Protein AF-A0AAV8S5D2-F1 (afdb_monomer_lite)

Organism: NCBI:txid1862640

Structure (mmCIF, N/CA/C/O backbone):
data_AF-A0AAV8S5D2-F1
#
_entry.id   AF-A0AAV8S5D2-F1
#
loop_
_atom_site.group_PDB
_atom_site.id
_atom_site.type_symbol
_atom_site.label_atom_id
_atom_site.label_alt_id
_atom_site.label_comp_id
_atom_site.label_asym_id
_atom_site.label_entity_id
_atom_site.label_seq_id
_atom_site.pdbx_PDB_ins_code
_atom_site.Cartn_x
_atom_site.Cartn_y
_atom_site.Cartn_z
_atom_site.occupancy
_atom_site.B_iso_or_equiv
_atom_site.auth_seq_id
_atom_site.auth_comp_id
_atom_site.auth_asym_id
_atom_site.auth_atom_id
_atom_site.pdbx_PDB_model_num
ATOM 1 N N . MET A 1 1 ? 17.675 33.724 -19.241 1.00 38.91 1 MET A N 1
ATOM 2 C CA . MET A 1 1 ? 18.210 33.160 -17.983 1.00 38.91 1 MET A CA 1
ATOM 3 C C . MET A 1 1 ? 17.329 33.618 -16.833 1.00 38.91 1 MET A C 1
ATOM 5 O O . MET A 1 1 ? 17.598 34.669 -16.275 1.00 38.91 1 MET A O 1
ATOM 9 N N . ILE A 1 2 ? 16.248 32.891 -16.532 1.00 32.97 2 ILE A N 1
ATOM 10 C CA . ILE A 1 2 ? 15.446 33.079 -15.313 1.00 32.97 2 ILE A CA 1
ATOM 11 C C . ILE A 1 2 ? 14.903 31.696 -14.898 1.00 32.97 2 ILE A C 1
ATOM 13 O O . ILE A 1 2 ? 14.262 31.026 -15.703 1.00 32.97 2 ILE A O 1
ATOM 17 N N . SER A 1 3 ? 15.187 31.324 -13.647 1.00 33.81 3 SER A N 1
ATOM 18 C CA . SER A 1 3 ? 14.527 30.311 -12.801 1.00 33.81 3 SER A CA 1
ATOM 19 C C . SER A 1 3 ? 14.740 28.817 -13.068 1.00 33.81 3 SER A C 1
ATOM 21 O O . SER A 1 3 ? 13.818 28.069 -13.374 1.00 33.81 3 SER A O 1
ATOM 23 N N . GLU A 1 4 ? 15.942 28.356 -12.732 1.00 38.34 4 GLU A N 1
ATOM 24 C CA . GLU A 1 4 ? 16.286 26.954 -12.453 1.00 38.34 4 GLU A CA 1
ATOM 25 C C . GLU A 1 4 ? 16.098 26.623 -10.948 1.00 38.34 4 GLU A C 1
ATOM 27 O O . GLU A 1 4 ? 16.948 26.012 -10.309 1.00 38.34 4 GLU A O 1
ATOM 32 N N . ALA A 1 5 ? 14.996 27.089 -10.339 1.00 39.56 5 ALA A N 1
ATOM 33 C CA . ALA A 1 5 ? 14.798 27.070 -8.878 1.00 39.56 5 ALA A CA 1
ATOM 34 C C . ALA A 1 5 ? 13.455 26.473 -8.407 1.00 39.56 5 ALA A C 1
ATOM 36 O O . ALA A 1 5 ? 13.009 26.772 -7.305 1.00 39.56 5 ALA A O 1
ATOM 37 N N . VAL A 1 6 ? 12.795 25.632 -9.214 1.00 45.53 6 VAL A N 1
ATOM 38 C CA . VAL A 1 6 ? 11.482 25.040 -8.850 1.00 45.53 6 VAL A CA 1
ATOM 39 C C . VAL A 1 6 ? 11.485 23.501 -8.820 1.00 45.53 6 VAL A C 1
ATOM 41 O O . VAL A 1 6 ? 10.514 22.883 -8.404 1.00 45.53 6 VAL A O 1
ATOM 44 N N . ILE A 1 7 ? 12.593 22.845 -9.180 1.00 40.97 7 ILE A N 1
ATOM 45 C CA . ILE A 1 7 ? 12.661 21.366 -9.240 1.00 40.97 7 ILE A CA 1
ATOM 46 C C . ILE A 1 7 ? 13.479 20.771 -8.079 1.00 40.97 7 ILE A C 1
ATOM 48 O O . ILE A 1 7 ? 13.410 19.576 -7.790 1.00 40.97 7 ILE A O 1
ATOM 52 N N . GLY A 1 8 ? 14.213 21.607 -7.350 1.00 41.53 8 GLY A N 1
ATOM 53 C CA . GLY A 1 8 ? 14.939 21.200 -6.159 1.00 41.53 8 GLY A CA 1
ATOM 54 C C . GLY A 1 8 ? 14.149 21.537 -4.904 1.00 41.53 8 GLY A C 1
ATOM 55 O O . GLY A 1 8 ? 13.881 22.707 -4.666 1.00 41.53 8 GLY A O 1
ATOM 56 N N . ASN A 1 9 ? 13.924 20.524 -4.063 1.00 49.59 9 ASN A N 1
ATOM 57 C CA . ASN A 1 9 ? 13.614 20.639 -2.634 1.00 49.59 9 ASN A CA 1
ATOM 58 C C . ASN A 1 9 ? 12.113 20.685 -2.278 1.00 49.59 9 ASN A C 1
ATOM 60 O O . ASN A 1 9 ? 11.480 21.714 -2.454 1.00 49.59 9 ASN A O 1
ATOM 64 N N . MET A 1 10 ? 11.579 19.564 -1.756 1.00 38.81 10 MET A N 1
ATOM 65 C CA . MET A 1 10 ? 10.574 19.480 -0.661 1.00 38.81 10 MET A CA 1
ATOM 66 C C . MET A 1 10 ? 10.036 18.046 -0.435 1.00 38.81 10 MET A C 1
ATOM 68 O O . MET A 1 10 ? 9.381 17.803 0.573 1.00 38.81 10 MET A O 1
ATOM 72 N N . CYS A 1 11 ? 10.373 17.047 -1.267 1.00 43.44 11 CYS A N 1
ATOM 73 C CA . CYS A 1 11 ? 10.253 15.637 -0.854 1.00 43.44 11 CYS A CA 1
ATOM 74 C C . CYS A 1 11 ? 11.394 15.308 0.120 1.00 43.44 11 CYS A C 1
ATOM 76 O O . CYS A 1 11 ? 12.459 14.819 -0.258 1.00 43.44 11 CYS A O 1
ATOM 78 N N . ASN A 1 12 ? 11.188 15.701 1.374 1.00 45.22 12 ASN A N 1
ATOM 79 C CA . ASN A 1 12 ? 12.126 15.570 2.471 1.00 45.22 12 ASN A CA 1
ATOM 80 C C . ASN A 1 12 ? 12.514 14.095 2.676 1.00 45.22 12 ASN A C 1
ATOM 82 O O . ASN A 1 12 ? 11.746 13.280 3.178 1.00 45.22 12 ASN A O 1
ATOM 86 N N . ARG A 1 13 ? 13.749 13.769 2.288 1.00 45.81 13 ARG A N 1
ATOM 87 C CA . ARG A 1 13 ? 14.409 12.466 2.456 1.00 45.81 13 ARG A CA 1
ATOM 88 C C . ARG A 1 13 ? 14.582 12.054 3.934 1.00 45.81 13 ARG A C 1
ATOM 90 O O . ARG A 1 13 ? 15.010 10.934 4.198 1.00 45.81 13 ARG A O 1
ATOM 97 N N . ALA A 1 14 ? 14.241 12.927 4.883 1.00 46.75 14 ALA A N 1
ATOM 98 C CA . ALA A 1 14 ? 14.059 12.630 6.299 1.00 46.75 14 ALA A CA 1
ATOM 99 C C . ALA A 1 14 ? 12.556 12.749 6.603 1.00 46.75 14 ALA A C 1
ATOM 101 O O . ALA A 1 14 ? 12.000 13.837 6.622 1.00 46.75 14 ALA A O 1
ATOM 102 N N . ASN A 1 15 ? 11.797 11.677 6.783 1.00 59.97 15 ASN A N 1
ATOM 103 C CA . ASN A 1 15 ? 11.861 10.851 7.981 1.00 59.97 15 ASN A CA 1
ATOM 104 C C . ASN A 1 15 ? 10.890 9.671 7.786 1.00 59.97 15 ASN A C 1
ATOM 106 O O . ASN A 1 15 ? 9.950 9.541 8.544 1.00 59.97 15 ASN A O 1
ATOM 110 N N . ILE A 1 16 ? 11.014 8.834 6.752 1.00 70.56 16 ILE A N 1
ATOM 111 C CA . ILE A 1 16 ? 10.063 7.709 6.562 1.00 70.56 16 ILE A CA 1
ATOM 112 C C . ILE A 1 16 ? 10.013 6.801 7.811 1.00 70.56 16 ILE A C 1
ATOM 114 O O . ILE A 1 16 ? 9.013 6.138 8.063 1.00 70.56 16 ILE A O 1
ATOM 118 N N . ASP A 1 17 ? 11.050 6.844 8.649 1.00 69.06 17 ASP A N 1
ATOM 119 C CA . ASP A 1 17 ? 11.127 6.145 9.928 1.00 69.06 17 ASP A CA 1
ATOM 120 C C . ASP A 1 17 ? 9.924 6.411 10.848 1.00 69.06 17 ASP A C 1
ATOM 122 O O . ASP A 1 17 ? 9.476 5.464 11.490 1.00 69.06 17 ASP A O 1
ATOM 126 N N . HIS A 1 18 ? 9.339 7.622 10.879 1.00 74.88 18 HIS A N 1
ATOM 127 C CA . HIS A 1 18 ? 8.128 7.858 11.687 1.00 74.88 18 HIS A CA 1
ATOM 128 C C . HIS A 1 18 ? 6.928 7.066 11.149 1.00 74.88 18 HIS A C 1
ATOM 130 O O . HIS A 1 18 ? 6.250 6.389 11.918 1.00 74.88 18 HIS A O 1
ATOM 136 N N . LEU A 1 19 ? 6.722 7.053 9.826 1.00 74.44 19 LEU A N 1
ATOM 137 C CA . LEU A 1 19 ? 5.687 6.243 9.172 1.00 74.44 19 LEU A CA 1
ATOM 138 C C . LEU A 1 19 ? 5.926 4.749 9.419 1.00 74.44 19 LEU A C 1
ATOM 140 O O . LEU A 1 19 ? 5.017 4.015 9.799 1.00 74.44 19 LEU A O 1
ATOM 144 N N . LEU A 1 20 ? 7.171 4.291 9.268 1.00 74.62 20 LEU A N 1
ATOM 145 C CA . LEU A 1 20 ? 7.532 2.895 9.505 1.00 74.62 20 LEU A CA 1
ATOM 146 C C . LEU A 1 20 ? 7.340 2.505 10.969 1.00 74.62 20 LEU A C 1
ATOM 148 O O . LEU A 1 20 ? 6.947 1.368 11.221 1.00 74.62 20 LEU A O 1
ATOM 152 N N . GLN A 1 21 ? 7.596 3.405 11.921 1.00 73.94 21 GLN A N 1
ATOM 153 C CA . GLN A 1 21 ? 7.397 3.155 13.346 1.00 73.94 21 GLN A CA 1
ATOM 154 C C . GLN A 1 21 ? 5.922 2.880 13.652 1.00 73.94 21 GLN A C 1
ATOM 156 O O . GLN A 1 21 ? 5.636 1.912 14.357 1.00 73.94 21 GLN A O 1
ATOM 161 N N . HIS A 1 22 ? 5.003 3.646 13.053 1.00 67.69 22 HIS A N 1
ATOM 162 C CA . HIS A 1 22 ? 3.561 3.419 13.181 1.00 67.69 22 HIS A CA 1
ATOM 163 C C . HIS A 1 22 ? 3.127 2.042 12.659 1.00 67.69 22 HIS A C 1
ATOM 165 O O . HIS A 1 22 ? 2.256 1.411 13.250 1.00 67.69 22 HIS A O 1
ATOM 171 N N . VAL A 1 23 ? 3.763 1.528 11.600 1.00 62.34 23 VAL A N 1
ATOM 172 C CA . VAL A 1 23 ? 3.457 0.181 11.085 1.00 62.34 23 VAL A CA 1
ATOM 173 C C . VAL A 1 23 ? 4.245 -0.924 11.813 1.00 62.34 23 VAL A C 1
ATOM 175 O O . VAL A 1 23 ? 3.841 -2.085 11.811 1.00 62.34 23 VAL A O 1
ATOM 178 N N . ALA A 1 24 ? 5.415 -0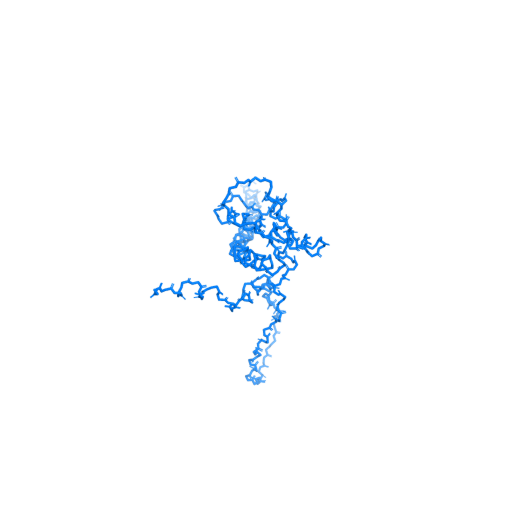.617 12.385 1.00 63.94 24 ALA A N 1
ATOM 179 C CA . ALA A 1 24 ? 6.324 -1.595 13.000 1.00 63.94 24 ALA A CA 1
ATOM 180 C C . ALA A 1 24 ? 5.981 -1.983 14.414 1.00 63.94 24 ALA A C 1
ATOM 182 O O . ALA A 1 24 ? 6.286 -3.109 14.809 1.00 63.94 24 ALA A O 1
ATOM 183 N N . PHE A 1 25 ? 5.326 -1.088 15.128 1.00 52.62 25 PHE A N 1
ATOM 184 C CA . PHE A 1 25 ? 4.946 -1.314 16.498 1.00 52.62 25 PHE A CA 1
ATOM 185 C C . PHE A 1 25 ? 3.451 -1.023 16.614 1.00 52.62 25 PHE A C 1
ATOM 187 O O . PHE A 1 25 ? 3.078 0.141 16.738 1.00 52.62 25 PHE A O 1
ATOM 194 N N . PRO A 1 26 ? 2.571 -2.043 16.604 1.00 44.94 26 PRO A N 1
ATOM 195 C CA . PRO A 1 26 ? 1.304 -1.872 17.291 1.00 44.94 26 PRO A CA 1
ATOM 196 C C . PRO A 1 26 ? 1.690 -1.645 18.750 1.00 44.94 26 PRO A C 1
ATOM 198 O O . PRO A 1 26 ? 2.374 -2.483 19.332 1.00 44.94 26 PRO A O 1
ATOM 201 N N . THR A 1 27 ? 1.379 -0.474 19.297 1.00 43.72 27 THR A N 1
ATOM 202 C CA . THR A 1 27 ? 1.710 -0.066 20.664 1.00 43.72 27 THR A CA 1
ATOM 203 C C . THR A 1 27 ? 1.308 -1.164 21.652 1.00 43.72 27 THR A C 1
ATOM 205 O O . THR A 1 27 ? 0.173 -1.201 22.125 1.00 43.72 27 THR A O 1
ATOM 208 N N . HIS A 1 28 ? 2.230 -2.078 21.969 1.00 39.91 28 HIS A N 1
ATOM 209 C CA . HIS A 1 28 ? 2.065 -3.036 23.047 1.00 39.91 28 HIS A CA 1
ATOM 210 C C . HIS A 1 28 ? 2.248 -2.231 24.323 1.00 39.91 28 HIS A C 1
ATOM 212 O O . HIS A 1 28 ? 3.351 -1.995 24.813 1.00 39.91 28 HIS A O 1
ATOM 218 N N . ARG A 1 29 ? 1.130 -1.677 24.785 1.00 36.34 29 ARG A N 1
ATOM 219 C CA . ARG A 1 29 ? 1.002 -1.053 26.087 1.00 36.34 29 ARG A CA 1
ATOM 220 C C . ARG A 1 29 ? 1.229 -2.176 27.093 1.00 36.34 29 ARG A C 1
ATOM 222 O O . ARG A 1 29 ? 0.308 -2.935 27.379 1.00 36.34 29 ARG A O 1
ATOM 229 N N . ASP A 1 30 ? 2.463 -2.301 27.571 1.00 39.97 30 ASP A N 1
ATOM 230 C CA . ASP A 1 30 ? 2.844 -3.211 28.648 1.00 39.97 30 ASP A CA 1
ATOM 231 C C . ASP A 1 30 ? 2.054 -2.856 29.914 1.00 39.97 30 ASP A C 1
ATOM 233 O O . ASP A 1 30 ? 2.512 -2.134 30.799 1.00 39.97 30 ASP A O 1
ATOM 237 N N . SER A 1 31 ? 0.823 -3.357 30.005 1.00 40.22 31 SER A N 1
ATOM 238 C CA . SER A 1 31 ? 0.044 -3.367 31.235 1.00 40.22 31 SER A CA 1
ATOM 239 C C . SER A 1 31 ? 0.461 -4.608 32.014 1.00 40.22 31 SER A C 1
ATOM 241 O O . SER A 1 31 ? -0.226 -5.626 32.049 1.00 40.22 31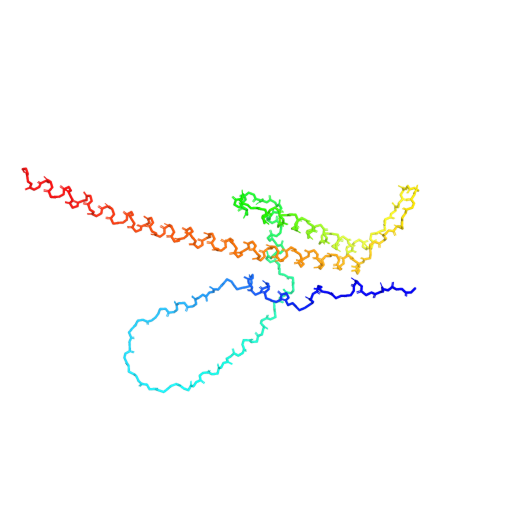 SER A O 1
ATOM 243 N N . SER A 1 32 ? 1.656 -4.538 32.605 1.00 38.81 32 SER A N 1
ATOM 244 C CA . SER A 1 32 ? 2.091 -5.508 33.606 1.00 38.81 32 SER A CA 1
ATOM 245 C C . SER A 1 32 ? 1.297 -5.267 34.889 1.00 38.81 32 SER A C 1
ATOM 247 O O . SER A 1 32 ? 1.671 -4.467 35.747 1.00 38.81 32 SER A O 1
ATOM 249 N N . SER A 1 33 ? 0.209 -6.013 35.029 1.00 39.34 33 SER A N 1
ATOM 250 C CA . SER A 1 33 ? -0.497 -6.267 36.279 1.00 39.34 33 SER A CA 1
ATOM 251 C C . SER A 1 33 ? 0.461 -6.731 37.386 1.00 39.34 33 SER A C 1
ATOM 253 O O . SER A 1 33 ? 0.970 -7.847 37.298 1.00 39.34 33 SER A O 1
ATOM 255 N N . LYS A 1 34 ? 0.649 -5.952 38.464 1.00 37.59 34 LYS A N 1
ATOM 256 C CA . LYS A 1 34 ? 0.953 -6.505 39.800 1.00 37.59 34 LYS A CA 1
ATOM 257 C C . LYS A 1 34 ? 0.303 -5.685 40.913 1.00 37.59 34 LYS A C 1
ATOM 259 O O . LYS A 1 34 ? 0.594 -4.514 41.127 1.00 37.59 34 LYS A O 1
ATOM 264 N N . VAL A 1 35 ? -0.578 -6.381 41.616 1.00 37.00 35 VAL A N 1
ATOM 265 C CA . VAL A 1 35 ? -1.271 -6.023 42.848 1.00 37.00 35 VAL A CA 1
ATOM 266 C C . VAL A 1 35 ? -0.433 -6.520 44.050 1.00 37.00 35 VAL A C 1
ATOM 268 O O . VAL A 1 35 ? 0.158 -7.592 43.979 1.00 37.00 35 VAL A O 1
ATOM 271 N N . PHE A 1 36 ? -0.437 -5.729 45.136 1.00 34.16 36 PHE A N 1
ATOM 272 C CA . PHE A 1 36 ? 0.103 -5.922 46.504 1.00 34.16 36 PHE A CA 1
ATOM 273 C C . PHE A 1 36 ? 1.626 -5.896 46.773 1.00 34.16 36 PHE A C 1
ATOM 275 O O . PHE A 1 36 ? 2.395 -6.714 46.283 1.00 34.16 36 PHE A O 1
ATOM 282 N N . GLY A 1 37 ? 2.026 -5.014 47.709 1.00 31.80 37 GLY A N 1
ATOM 283 C CA . GLY A 1 37 ? 3.305 -5.087 48.434 1.00 31.80 37 GLY A CA 1
ATOM 284 C C . GLY A 1 37 ? 3.822 -3.740 48.956 1.00 31.80 37 GLY A C 1
ATOM 285 O O . GLY A 1 37 ? 4.408 -2.958 48.221 1.00 31.80 37 GLY A O 1
ATOM 286 N N . ARG A 1 38 ? 3.604 -3.460 50.242 1.00 38.06 38 ARG A N 1
ATOM 287 C CA . ARG A 1 38 ? 3.985 -2.234 50.968 1.00 38.06 38 ARG A CA 1
ATOM 288 C C . ARG A 1 38 ? 5.511 -2.181 51.239 1.00 38.06 38 ARG A C 1
ATOM 290 O O . ARG A 1 38 ? 6.065 -3.188 51.661 1.00 38.06 38 ARG A O 1
ATOM 297 N N . ARG A 1 39 ? 6.092 -0.961 51.181 1.00 32.47 39 ARG A N 1
ATOM 298 C CA . ARG A 1 39 ? 7.260 -0.424 51.950 1.00 32.47 39 ARG A CA 1
ATOM 299 C C . ARG A 1 39 ? 8.604 -0.177 51.196 1.00 32.47 39 ARG A C 1
ATOM 301 O O . ARG A 1 39 ? 9.397 -1.077 50.987 1.00 32.47 39 ARG A O 1
ATOM 308 N N . VAL A 1 40 ? 8.842 1.114 50.894 1.00 37.09 40 VAL A N 1
ATOM 309 C CA . VAL A 1 40 ? 10.057 1.964 51.079 1.00 37.09 40 VAL A CA 1
ATOM 310 C C . VAL A 1 40 ? 11.459 1.346 50.860 1.00 37.09 40 VAL A C 1
ATOM 312 O O . VAL A 1 40 ? 11.914 0.601 51.718 1.00 37.09 40 VAL A O 1
ATOM 315 N N . LYS A 1 41 ? 12.222 1.797 49.838 1.00 33.59 41 LYS A N 1
ATOM 316 C CA . LYS A 1 41 ? 13.304 2.834 49.879 1.00 33.59 41 LYS A CA 1
ATOM 317 C C . LYS A 1 41 ? 14.173 2.806 48.596 1.00 33.59 41 LYS A C 1
ATOM 319 O O . LYS A 1 41 ? 14.644 1.754 48.197 1.00 33.59 41 LYS A O 1
ATOM 324 N N . SER A 1 42 ? 14.445 4.003 48.059 1.00 40.06 42 SER A N 1
ATOM 325 C CA . SER A 1 42 ? 15.528 4.403 47.132 1.00 40.06 42 SER A CA 1
ATOM 326 C C . SER A 1 42 ? 15.680 3.673 45.786 1.00 40.06 42 SER A C 1
ATOM 328 O O . SER A 1 42 ? 16.273 2.602 45.705 1.00 40.06 42 SER A O 1
ATOM 330 N N . ILE A 1 43 ? 15.267 4.335 44.696 1.00 32.53 43 ILE A N 1
ATOM 331 C CA . ILE A 1 43 ? 15.732 4.030 43.336 1.00 32.53 43 ILE A CA 1
ATOM 332 C C . ILE A 1 43 ? 16.153 5.346 42.672 1.00 32.53 43 ILE A C 1
ATOM 334 O O . ILE A 1 43 ? 15.386 6.302 42.586 1.00 32.53 43 ILE A O 1
ATOM 338 N N . LYS A 1 44 ? 17.423 5.370 42.261 1.00 41.31 44 LYS A N 1
ATOM 339 C CA . LYS A 1 44 ? 18.112 6.414 41.490 1.00 41.31 44 LYS A CA 1
ATOM 340 C C . LYS A 1 44 ? 17.282 6.814 40.257 1.00 41.31 44 LYS A C 1
ATOM 342 O O . LYS A 1 44 ? 16.620 5.938 39.700 1.00 41.31 44 LYS A O 1
ATOM 347 N N . PRO A 1 45 ? 17.332 8.072 39.775 1.00 35.81 45 PRO A N 1
ATOM 348 C CA . PRO A 1 45 ? 16.625 8.443 38.557 1.00 35.81 45 PRO A CA 1
ATOM 349 C C . PRO A 1 45 ? 17.176 7.612 37.396 1.00 35.81 45 PRO A C 1
ATOM 351 O O . PRO A 1 45 ? 18.342 7.719 37.014 1.00 35.81 45 PRO A O 1
ATOM 354 N N . GLY A 1 46 ? 16.317 6.714 36.917 1.00 32.66 46 GLY A N 1
ATOM 355 C CA . GLY A 1 46 ? 16.583 5.785 35.840 1.00 32.66 46 GLY A CA 1
ATOM 356 C C . GLY A 1 46 ? 16.992 6.538 34.588 1.00 32.66 46 GLY A C 1
ATOM 357 O O . GLY A 1 46 ? 16.301 7.440 34.117 1.00 32.66 46 GLY A O 1
ATOM 358 N N . ASN A 1 47 ? 18.152 6.129 34.096 1.00 38.19 47 ASN A N 1
ATOM 359 C CA . ASN A 1 47 ? 18.712 6.405 32.792 1.00 38.19 47 ASN A CA 1
ATOM 360 C C . ASN A 1 47 ? 17.589 6.511 31.744 1.00 38.19 47 ASN A C 1
ATOM 362 O O . ASN A 1 47 ? 16.921 5.515 31.455 1.00 38.19 47 ASN A O 1
ATOM 366 N N . ARG A 1 48 ? 17.363 7.715 31.198 1.00 39.06 48 ARG A N 1
ATOM 367 C CA . ARG A 1 48 ? 16.564 7.898 29.983 1.00 39.06 48 ARG A CA 1
ATOM 368 C C . ARG A 1 48 ? 17.285 7.109 28.900 1.00 39.06 48 ARG A C 1
ATOM 370 O O . ARG A 1 48 ? 18.239 7.604 28.307 1.00 39.06 48 ARG A O 1
ATOM 377 N N . GLN A 1 49 ? 16.871 5.863 28.692 1.00 40.53 49 GLN A N 1
ATOM 378 C CA . GLN A 1 49 ? 17.250 5.103 27.516 1.00 40.53 49 GLN A CA 1
ATOM 379 C C . GLN A 1 49 ? 16.714 5.897 26.333 1.00 40.53 49 GLN A C 1
ATOM 381 O O . GLN A 1 49 ? 15.536 5.824 25.993 1.00 40.53 49 GLN A O 1
ATOM 386 N N . ALA A 1 50 ? 17.590 6.721 25.761 1.00 43.25 50 ALA A N 1
ATOM 387 C CA . ALA A 1 50 ? 17.479 7.177 24.398 1.00 43.25 50 ALA A CA 1
ATOM 388 C C . ALA A 1 50 ? 17.310 5.904 23.570 1.00 43.25 50 ALA A C 1
ATOM 390 O O . ALA A 1 50 ? 18.272 5.163 23.354 1.00 43.25 50 ALA A O 1
ATOM 391 N N . GLN A 1 51 ? 16.055 5.591 23.245 1.00 45.72 51 GLN A N 1
ATOM 392 C CA . GLN A 1 51 ? 15.681 4.512 22.349 1.00 45.72 51 GLN A CA 1
ATOM 393 C C . GLN A 1 51 ? 16.530 4.722 21.099 1.00 45.72 51 GLN A C 1
ATOM 395 O O . GLN A 1 51 ? 16.333 5.691 20.364 1.00 45.72 51 GLN A O 1
ATOM 400 N N . LYS A 1 52 ? 17.555 3.881 20.912 1.00 43.50 52 LYS A N 1
ATOM 401 C CA . LYS A 1 52 ? 18.302 3.862 19.657 1.00 43.50 52 LYS A CA 1
ATOM 402 C C . LYS A 1 52 ? 17.247 3.638 18.575 1.00 43.50 52 LYS A C 1
ATOM 404 O O . LYS A 1 52 ? 16.494 2.674 18.724 1.00 43.50 52 LYS A O 1
ATOM 409 N N . PRO A 1 53 ? 17.147 4.498 17.546 1.00 46.94 53 PRO A N 1
ATOM 410 C CA . PRO A 1 53 ? 16.148 4.316 16.508 1.00 46.94 53 PRO A CA 1
ATOM 411 C C . PRO A 1 53 ? 16.336 2.912 15.940 1.00 46.94 53 PRO A C 1
ATOM 413 O O . PRO A 1 53 ? 17.411 2.569 15.436 1.00 46.94 53 PRO A O 1
ATOM 416 N N . VAL A 1 54 ? 15.326 2.063 16.136 1.00 55.31 54 VAL A N 1
ATOM 417 C CA . VAL A 1 54 ? 15.300 0.723 15.558 1.00 55.31 54 VAL A CA 1
ATOM 418 C C . VAL A 1 54 ? 15.427 0.946 14.059 1.00 55.31 54 VAL A C 1
ATOM 420 O O . VAL A 1 54 ? 14.612 1.658 13.482 1.00 55.31 54 VAL A O 1
ATOM 423 N N . LYS A 1 55 ? 16.488 0.423 13.437 1.00 56.84 55 LYS A N 1
ATOM 424 C CA . LYS A 1 55 ? 16.683 0.543 11.989 1.00 56.84 55 LYS A CA 1
ATOM 425 C C . LYS A 1 55 ? 15.563 -0.236 11.308 1.00 56.84 55 LYS A C 1
ATOM 427 O O . LYS A 1 55 ? 15.660 -1.450 11.149 1.00 56.84 55 LYS A O 1
ATOM 432 N N . LEU A 1 56 ? 14.478 0.447 10.971 1.00 60.41 56 LEU A N 1
ATOM 433 C CA . LEU A 1 56 ? 13.382 -0.141 10.224 1.00 60.41 56 LEU A CA 1
ATOM 434 C C . LEU A 1 56 ? 13.839 -0.286 8.773 1.00 60.41 56 LEU A C 1
ATOM 436 O O . LEU A 1 56 ? 14.444 0.622 8.204 1.00 60.41 56 LEU A O 1
ATOM 440 N N . SER A 1 57 ? 13.603 -1.460 8.183 1.00 76.62 57 SER A N 1
ATOM 441 C CA . SER A 1 57 ? 13.838 -1.644 6.750 1.00 76.62 57 SER A CA 1
ATOM 442 C C . SER A 1 57 ? 13.011 -0.609 5.993 1.00 76.62 57 SER A C 1
ATOM 444 O O . SER A 1 57 ? 11.800 -0.536 6.205 1.00 76.62 57 SER A O 1
ATOM 446 N N . ARG A 1 58 ? 13.650 0.161 5.099 1.00 80.12 58 ARG A N 1
ATOM 447 C CA . ARG A 1 58 ? 12.974 1.169 4.262 1.00 80.12 58 ARG A CA 1
ATOM 448 C C . ARG A 1 58 ? 11.772 0.577 3.524 1.00 80.12 58 ARG A C 1
ATOM 450 O O . ARG A 1 58 ? 10.754 1.247 3.381 1.00 80.12 58 ARG A O 1
ATOM 457 N N . TYR A 1 59 ? 11.903 -0.679 3.098 1.00 84.94 59 TYR A N 1
ATOM 458 C CA . TYR A 1 59 ? 10.855 -1.448 2.443 1.00 84.94 59 TYR A CA 1
ATOM 459 C C . TYR A 1 59 ? 10.418 -2.587 3.361 1.00 84.94 59 TYR A C 1
ATOM 461 O O . TYR A 1 59 ? 11.172 -3.532 3.615 1.00 84.94 59 TYR A O 1
ATOM 469 N N . LEU A 1 60 ? 9.207 -2.483 3.901 1.00 89.12 60 LEU A N 1
ATOM 470 C CA . LEU A 1 60 ? 8.631 -3.495 4.780 1.00 89.12 60 LEU A CA 1
ATOM 471 C C . LEU A 1 60 ? 7.807 -4.497 3.974 1.00 89.12 60 LEU A C 1
ATOM 473 O O . LEU A 1 60 ? 6.816 -4.124 3.350 1.00 89.12 60 LEU A O 1
ATOM 477 N N . VAL A 1 61 ? 8.151 -5.783 4.078 1.00 90.38 61 VAL A N 1
ATOM 478 C CA . VAL A 1 61 ? 7.443 -6.869 3.373 1.00 90.38 61 VAL A CA 1
ATOM 479 C C . VAL A 1 61 ? 5.949 -6.877 3.703 1.00 90.38 61 VAL A C 1
ATOM 481 O O . VAL A 1 61 ? 5.131 -6.982 2.800 1.00 90.38 61 VAL A O 1
ATOM 484 N N . ARG A 1 62 ? 5.571 -6.682 4.973 1.00 91.56 62 ARG A N 1
ATOM 485 C CA . ARG A 1 62 ? 4.151 -6.635 5.370 1.00 91.56 62 ARG A CA 1
ATOM 486 C C . ARG A 1 62 ? 3.365 -5.534 4.649 1.00 91.56 62 ARG A C 1
ATOM 488 O O . ARG A 1 62 ? 2.230 -5.762 4.268 1.00 91.56 62 ARG A O 1
ATOM 495 N N . VAL A 1 63 ? 3.978 -4.369 4.426 1.00 93.31 63 VAL A N 1
ATOM 496 C CA . VAL A 1 63 ? 3.331 -3.226 3.761 1.00 93.31 63 VAL A CA 1
ATOM 497 C C . VAL A 1 63 ? 3.152 -3.508 2.269 1.00 93.31 63 VAL A C 1
ATOM 499 O O . VAL A 1 63 ? 2.104 -3.192 1.710 1.00 93.31 63 VAL A O 1
ATOM 502 N N . LEU A 1 64 ? 4.138 -4.166 1.649 1.00 93.69 64 LEU A N 1
ATOM 503 C CA . LEU A 1 64 ? 4.033 -4.670 0.278 1.00 93.69 64 LEU A CA 1
ATOM 504 C C . LEU A 1 64 ? 2.907 -5.710 0.148 1.00 93.69 64 LEU A C 1
ATOM 506 O O . LEU A 1 64 ? 2.083 -5.595 -0.751 1.00 93.69 64 LEU A O 1
ATOM 510 N N . VAL A 1 65 ? 2.834 -6.694 1.052 1.00 94.44 65 VAL A N 1
ATOM 511 C CA . VAL A 1 65 ? 1.761 -7.708 1.044 1.00 94.44 65 VAL A CA 1
ATOM 512 C C . VAL A 1 65 ? 0.388 -7.055 1.231 1.00 94.44 65 VAL A C 1
ATOM 514 O O . VAL A 1 65 ? -0.553 -7.419 0.532 1.00 94.44 65 VAL A O 1
ATOM 517 N N . CYS A 1 66 ? 0.268 -6.043 2.097 1.00 94.38 66 CYS A N 1
ATOM 518 C CA . CYS A 1 66 ? -0.968 -5.269 2.231 1.00 94.38 66 CYS A CA 1
ATOM 519 C C . CYS A 1 66 ? -1.396 -4.594 0.924 1.00 94.38 66 CYS A C 1
ATOM 521 O O . CYS A 1 66 ? -2.588 -4.590 0.637 1.00 94.38 66 CYS A O 1
ATOM 523 N N . ALA A 1 67 ? -0.462 -4.093 0.110 1.00 96.50 67 ALA A N 1
ATOM 524 C CA . ALA A 1 67 ? -0.808 -3.500 -1.181 1.00 96.50 67 ALA A CA 1
ATOM 525 C C . ALA A 1 67 ? -1.478 -4.533 -2.102 1.00 96.50 67 ALA A C 1
ATOM 527 O O . ALA A 1 67 ? -2.482 -4.234 -2.742 1.00 96.50 67 ALA A O 1
ATOM 528 N N . TYR A 1 68 ? -0.975 -5.773 -2.115 1.00 96.75 68 TYR A N 1
ATOM 529 C CA . TYR A 1 68 ? -1.594 -6.859 -2.880 1.00 96.75 68 TYR A CA 1
ATOM 530 C C . TYR A 1 68 ? -2.963 -7.251 -2.323 1.00 96.75 68 TYR A C 1
ATOM 532 O O . TYR A 1 68 ? -3.873 -7.523 -3.101 1.00 96.75 68 TYR A O 1
ATOM 540 N N . MET A 1 69 ? -3.134 -7.249 -0.997 1.00 96.19 69 MET A N 1
ATOM 541 C CA . MET A 1 69 ? -4.439 -7.514 -0.380 1.00 96.19 69 MET A CA 1
ATOM 542 C C . MET A 1 69 ? -5.468 -6.432 -0.722 1.00 96.19 69 MET A C 1
ATOM 544 O O . MET A 1 69 ? -6.607 -6.769 -1.015 1.00 96.19 69 MET A O 1
ATOM 548 N N . ILE A 1 70 ? -5.062 -5.158 -0.744 1.00 94.88 70 ILE A N 1
ATOM 549 C CA . ILE A 1 70 ? -5.920 -4.031 -1.141 1.00 94.88 70 ILE A CA 1
ATOM 550 C C . ILE A 1 70 ? -6.422 -4.204 -2.581 1.00 94.88 70 ILE A C 1
ATOM 552 O O . ILE A 1 70 ? -7.603 -4.005 -2.843 1.00 94.88 70 ILE A O 1
ATOM 556 N N . ILE A 1 71 ? -5.546 -4.605 -3.509 1.00 94.62 71 ILE A N 1
ATOM 557 C CA . ILE A 1 71 ? -5.926 -4.807 -4.916 1.00 94.62 71 ILE A CA 1
ATOM 558 C C . ILE A 1 71 ? -6.761 -6.078 -5.103 1.00 94.62 71 ILE A C 1
ATOM 560 O O . ILE A 1 71 ? -7.719 -6.075 -5.870 1.00 94.62 71 ILE A O 1
ATOM 564 N N . GLY A 1 72 ? -6.386 -7.177 -4.448 1.00 93.31 72 GLY A N 1
ATOM 565 C CA . GLY A 1 72 ? -7.034 -8.474 -4.649 1.00 93.31 72 GLY A CA 1
ATOM 566 C C . GLY A 1 72 ? -8.375 -8.610 -3.930 1.00 93.31 72 GLY A C 1
ATOM 567 O O . GLY A 1 72 ? -9.269 -9.292 -4.425 1.00 93.31 72 GLY A O 1
ATOM 568 N N . HIS A 1 73 ? -8.514 -7.972 -2.768 1.00 94.00 73 HIS A N 1
ATOM 569 C CA . HIS A 1 73 ? -9.668 -8.124 -1.885 1.00 94.00 73 HIS A CA 1
ATOM 570 C C . HIS A 1 73 ? -10.071 -6.791 -1.228 1.00 94.00 73 HIS A C 1
ATOM 572 O O . HIS A 1 73 ? -10.050 -6.685 0.004 1.00 94.00 73 HIS A O 1
ATOM 578 N N . PRO A 1 74 ? -10.467 -5.776 -2.019 1.00 91.38 74 PRO A N 1
ATOM 579 C CA . PRO A 1 74 ? -10.857 -4.475 -1.480 1.00 91.38 74 PRO A CA 1
ATOM 580 C C . PRO A 1 74 ? -12.027 -4.583 -0.493 1.00 91.38 74 PRO A C 1
ATOM 582 O O . PRO A 1 74 ? -11.992 -3.924 0.536 1.00 91.38 74 PRO A O 1
ATOM 585 N N . ASP A 1 75 ? -12.989 -5.481 -0.725 1.00 89.56 75 ASP A N 1
ATOM 586 C CA . ASP A 1 75 ? -14.165 -5.665 0.147 1.00 89.56 75 ASP A CA 1
ATOM 587 C C . ASP A 1 75 ? -13.832 -6.248 1.532 1.00 89.56 75 ASP A C 1
ATOM 589 O O . ASP A 1 75 ? -14.627 -6.151 2.462 1.00 89.56 75 ASP A O 1
ATOM 593 N N . ILE A 1 76 ? -12.672 -6.904 1.666 1.00 88.69 76 ILE A N 1
ATOM 594 C CA . ILE A 1 76 ? -12.204 -7.479 2.938 1.00 88.69 76 ILE A CA 1
ATOM 595 C C . ILE A 1 76 ? -11.363 -6.457 3.702 1.00 88.69 76 ILE A C 1
ATOM 597 O O . ILE A 1 76 ? -11.366 -6.437 4.932 1.00 88.69 76 ILE A O 1
ATOM 601 N N . VAL A 1 77 ? -10.593 -5.647 2.974 1.00 89.44 77 VAL A N 1
ATOM 602 C CA . VAL A 1 77 ? -9.664 -4.684 3.570 1.00 89.44 77 VAL A CA 1
ATOM 603 C C . VAL A 1 77 ? -10.364 -3.372 3.910 1.00 89.44 77 VAL A C 1
ATOM 605 O O . VAL A 1 77 ? -10.035 -2.763 4.924 1.00 89.44 77 VAL A O 1
ATOM 608 N N . PHE A 1 78 ? -11.308 -2.933 3.084 1.00 89.94 78 PHE A N 1
ATOM 609 C CA . PHE A 1 78 ? -11.995 -1.662 3.248 1.00 89.94 78 PHE A CA 1
ATOM 610 C C . PHE A 1 78 ? -13.363 -1.815 3.889 1.00 89.94 78 PHE A C 1
ATOM 612 O O . PHE A 1 78 ? -14.066 -2.807 3.723 1.00 89.94 78 PHE A O 1
ATOM 619 N N . SER A 1 79 ? -13.744 -0.766 4.609 1.00 82.88 79 SER A N 1
ATOM 620 C CA . SER A 1 79 ? -15.061 -0.633 5.229 1.00 82.88 79 SER A CA 1
ATOM 621 C C . SER A 1 79 ? -16.097 -0.005 4.284 1.00 82.88 79 SER A C 1
ATOM 623 O O . SER A 1 79 ? -17.276 0.083 4.633 1.00 82.88 79 SER A O 1
ATOM 625 N N . GLY A 1 80 ? -15.664 0.413 3.084 1.00 76.44 80 GLY A N 1
ATOM 626 C CA . GLY A 1 80 ? -16.504 0.951 2.013 1.00 76.44 80 GLY A CA 1
ATOM 627 C C . GLY A 1 80 ? -16.968 2.385 2.267 1.00 76.44 80 GLY A C 1
ATOM 628 O O . GLY A 1 80 ? -18.062 2.752 1.841 1.00 76.44 80 GLY A O 1
ATOM 629 N N . GLN A 1 81 ? -16.195 3.178 3.017 1.00 62.56 81 GLN A N 1
ATOM 630 C CA . GLN A 1 81 ? -16.738 4.341 3.725 1.00 62.56 81 GLN A CA 1
ATOM 631 C C . GLN A 1 81 ? -15.943 5.650 3.574 1.00 62.56 81 GLN A C 1
ATOM 633 O O . GLN A 1 81 ? -16.323 6.639 4.201 1.00 62.56 81 GLN A O 1
ATOM 638 N N . SER A 1 82 ? -14.880 5.732 2.755 1.00 75.75 82 SER A N 1
ATOM 639 C CA . SER A 1 82 ? -14.151 7.010 2.613 1.00 75.75 82 SER A CA 1
ATOM 640 C C . SER A 1 82 ? -13.402 7.249 1.294 1.00 75.75 82 SER A C 1
ATOM 642 O O . SER A 1 82 ? -12.898 6.325 0.663 1.00 75.75 82 SER A O 1
ATOM 644 N N . GLU A 1 83 ? -13.237 8.533 0.945 1.00 81.06 83 GLU A N 1
ATOM 645 C CA . GLU A 1 83 ? -12.344 9.022 -0.129 1.00 81.06 83 GLU A CA 1
ATOM 646 C C . GLU A 1 83 ? -10.861 8.668 0.124 1.00 81.06 83 GLU A C 1
ATOM 648 O O . GLU A 1 83 ? -10.040 8.585 -0.795 1.00 81.06 83 GLU A O 1
ATOM 653 N N . ASN A 1 84 ? -10.502 8.409 1.384 1.00 85.69 84 ASN A N 1
ATOM 654 C CA . ASN A 1 84 ? -9.161 7.966 1.751 1.00 85.69 84 ASN A CA 1
ATOM 655 C C . ASN A 1 84 ? -8.902 6.524 1.284 1.00 85.69 84 ASN A C 1
ATOM 657 O O . ASN A 1 84 ? -7.795 6.221 0.843 1.00 85.69 84 ASN A O 1
ATOM 661 N N . GLU A 1 85 ? -9.910 5.643 1.338 1.00 91.69 85 GLU A N 1
ATOM 662 C CA . GLU A 1 85 ? -9.803 4.252 0.869 1.00 91.69 85 GLU A CA 1
ATOM 663 C C . GLU A 1 85 ? -9.628 4.190 -0.657 1.00 91.69 85 GLU A C 1
ATOM 665 O O . GLU A 1 85 ? -8.795 3.425 -1.145 1.00 91.69 85 GLU A O 1
ATOM 670 N N . THR A 1 86 ? -10.324 5.046 -1.418 1.00 91.19 86 THR A N 1
ATOM 671 C CA . THR A 1 86 ? -10.159 5.122 -2.881 1.00 91.19 86 THR A CA 1
ATOM 672 C C . THR A 1 86 ? -8.769 5.622 -3.264 1.00 91.19 86 THR A C 1
ATOM 674 O O . THR A 1 86 ? -8.085 4.988 -4.067 1.00 91.19 86 THR A O 1
ATOM 677 N N . THR A 1 87 ? -8.297 6.697 -2.626 1.00 93.75 87 THR A N 1
ATOM 678 C CA . THR A 1 87 ? -6.948 7.241 -2.868 1.00 93.75 87 THR A CA 1
ATOM 679 C C . THR A 1 87 ? -5.861 6.228 -2.488 1.00 93.75 87 THR A C 1
ATOM 681 O O . THR A 1 87 ? -4.866 6.058 -3.199 1.00 93.75 87 THR A O 1
ATOM 684 N N . LEU A 1 88 ? -6.061 5.492 -1.389 1.00 95.44 88 LEU A N 1
ATOM 685 C CA . LEU A 1 88 ? -5.171 4.410 -0.983 1.00 95.44 88 LEU A CA 1
ATOM 686 C C . LEU A 1 88 ? -5.149 3.278 -2.020 1.00 95.44 88 LEU A C 1
ATOM 688 O O . LEU A 1 88 ? -4.063 2.833 -2.390 1.00 95.44 88 LEU A O 1
ATOM 692 N N . ALA A 1 89 ? -6.305 2.845 -2.526 1.00 95.12 89 ALA A N 1
ATOM 693 C CA . ALA A 1 89 ? -6.395 1.808 -3.552 1.00 95.12 89 ALA A CA 1
ATOM 694 C C . ALA A 1 89 ? -5.662 2.205 -4.845 1.00 95.12 89 ALA A C 1
ATOM 696 O O . ALA A 1 89 ? -4.858 1.429 -5.370 1.00 95.12 89 ALA A O 1
ATOM 697 N N . GLU A 1 90 ? -5.865 3.437 -5.315 1.00 95.62 90 GLU A N 1
ATOM 698 C CA . GLU A 1 90 ? -5.162 3.983 -6.481 1.00 95.62 90 GLU A CA 1
ATOM 699 C C . GLU A 1 90 ? -3.646 4.044 -6.252 1.00 95.62 90 GLU A C 1
ATOM 701 O O . GLU A 1 90 ? -2.854 3.619 -7.103 1.00 95.62 90 GLU A O 1
ATOM 706 N N . SER A 1 91 ? -3.223 4.513 -5.074 1.00 96.75 91 SER A N 1
ATOM 707 C CA . SER A 1 91 ? -1.806 4.569 -4.712 1.00 96.75 91 SER A CA 1
ATOM 708 C C . SER A 1 91 ? -1.165 3.174 -4.639 1.00 96.75 91 SER A C 1
ATOM 710 O O . SER A 1 91 ? -0.037 3.002 -5.108 1.00 96.75 91 SER A O 1
ATOM 712 N N . ALA A 1 92 ? -1.889 2.166 -4.136 1.00 97.06 92 ALA A N 1
ATOM 713 C CA . ALA A 1 92 ? -1.445 0.775 -4.063 1.00 97.06 92 ALA A CA 1
ATOM 714 C C . ALA A 1 92 ? -1.279 0.162 -5.461 1.00 97.06 92 ALA A C 1
ATOM 716 O O . ALA A 1 92 ? -0.255 -0.467 -5.741 1.00 97.06 92 ALA A O 1
ATOM 717 N N . ALA A 1 93 ? -2.239 0.404 -6.360 1.00 97.38 93 ALA A N 1
ATOM 718 C CA . ALA A 1 93 ? -2.170 -0.027 -7.755 1.00 97.38 93 ALA A CA 1
ATOM 719 C C . ALA A 1 93 ? -0.968 0.584 -8.482 1.00 97.38 93 ALA A C 1
ATOM 721 O O . ALA A 1 93 ? -0.207 -0.124 -9.149 1.00 97.38 93 ALA A O 1
ATOM 722 N N . ASN A 1 94 ? -0.742 1.888 -8.307 1.00 97.56 94 ASN A N 1
ATOM 723 C CA . ASN A 1 94 ? 0.408 2.563 -8.894 1.00 97.56 94 ASN A CA 1
ATOM 724 C C . ASN A 1 94 ? 1.739 2.023 -8.343 1.00 97.56 94 ASN A C 1
ATOM 726 O O . ASN A 1 94 ? 2.673 1.773 -9.106 1.00 97.56 94 ASN A O 1
ATOM 730 N N . PHE A 1 95 ? 1.816 1.802 -7.031 1.00 97.38 95 PHE A N 1
ATOM 731 C CA . PHE A 1 95 ? 2.982 1.218 -6.380 1.00 97.38 95 PHE A CA 1
ATOM 732 C C . PHE A 1 95 ? 3.311 -0.186 -6.908 1.00 97.38 95 PHE A C 1
ATOM 734 O O . PHE A 1 95 ? 4.453 -0.426 -7.308 1.00 97.38 95 PHE A O 1
ATOM 741 N N . ILE A 1 96 ? 2.328 -1.089 -6.973 1.00 97.25 96 ILE A N 1
ATOM 742 C CA . ILE A 1 96 ? 2.534 -2.454 -7.481 1.00 97.25 96 ILE A CA 1
ATOM 743 C C . ILE A 1 96 ? 2.956 -2.429 -8.950 1.00 97.25 96 ILE A C 1
ATOM 745 O O . ILE A 1 96 ? 3.907 -3.117 -9.323 1.00 97.25 96 ILE A O 1
ATOM 749 N N . ARG A 1 97 ? 2.349 -1.562 -9.768 1.00 96.56 97 ARG A N 1
ATOM 750 C CA . ARG A 1 97 ? 2.754 -1.381 -11.166 1.00 96.56 97 ARG A CA 1
ATOM 751 C C . ARG A 1 97 ? 4.231 -0.996 -11.289 1.00 96.56 97 ARG A C 1
ATOM 753 O O . ARG A 1 97 ? 4.950 -1.585 -12.096 1.00 96.56 97 ARG A O 1
ATOM 760 N N . GLU A 1 98 ? 4.704 -0.014 -10.518 1.00 95.81 98 GLU A N 1
ATOM 761 C CA . GLU A 1 98 ? 6.113 0.403 -10.579 1.00 95.81 98 GLU A CA 1
ATOM 762 C C . GLU A 1 98 ? 7.070 -0.645 -9.993 1.00 95.81 98 GLU A C 1
ATOM 764 O O . GLU A 1 98 ? 8.193 -0.787 -10.485 1.00 95.81 98 GLU A O 1
ATOM 769 N N . PHE A 1 99 ? 6.627 -1.414 -8.994 1.00 95.25 99 PHE A N 1
ATOM 770 C CA . PHE A 1 99 ? 7.372 -2.551 -8.454 1.00 95.25 99 PHE A CA 1
ATOM 771 C C . PHE A 1 99 ? 7.557 -3.653 -9.502 1.00 95.25 99 PHE A C 1
ATOM 773 O O . PHE A 1 99 ? 8.682 -4.073 -9.767 1.00 95.25 99 PHE A O 1
ATOM 780 N N . GLU A 1 100 ? 6.484 -4.080 -10.165 1.00 94.75 100 GLU A N 1
ATOM 781 C CA . GLU A 1 100 ? 6.556 -5.096 -11.216 1.00 94.75 100 GLU A CA 1
ATOM 782 C C . GLU A 1 100 ? 7.420 -4.649 -12.397 1.00 94.75 100 GLU A C 1
ATOM 784 O O . GLU A 1 100 ? 8.178 -5.446 -12.952 1.00 94.75 100 GLU A O 1
ATOM 789 N N . LEU A 1 101 ? 7.336 -3.373 -12.786 1.00 93.38 101 LEU A N 1
ATOM 790 C CA . LEU A 1 101 ? 8.190 -2.811 -13.832 1.00 93.38 101 LEU A CA 1
ATOM 791 C C . LEU A 1 101 ? 9.666 -2.809 -13.424 1.00 93.38 101 LEU A C 1
ATOM 793 O O . LEU A 1 101 ? 10.522 -3.136 -14.246 1.00 93.38 101 LEU A O 1
ATOM 797 N N . LEU A 1 102 ? 9.973 -2.504 -12.161 1.00 93.69 102 LEU A N 1
ATOM 798 C CA . LEU A 1 102 ? 11.331 -2.603 -11.633 1.00 93.69 102 LEU A CA 1
ATOM 799 C C . LEU A 1 102 ? 11.854 -4.046 -11.709 1.00 93.69 102 LEU A C 1
ATOM 801 O O . LEU A 1 102 ? 12.957 -4.264 -12.211 1.00 93.69 102 LEU A O 1
ATOM 805 N N . ILE A 1 103 ? 11.051 -5.031 -11.295 1.00 93.81 103 ILE A N 1
ATOM 806 C CA . ILE A 1 103 ? 11.399 -6.458 -11.394 1.00 93.81 103 ILE A CA 1
ATOM 807 C C . ILE A 1 103 ? 11.604 -6.881 -12.854 1.00 93.81 103 ILE A C 1
ATOM 809 O O . ILE A 1 103 ? 12.594 -7.540 -13.170 1.00 93.81 103 ILE A O 1
ATOM 813 N N . LYS A 1 104 ? 10.728 -6.450 -13.770 1.00 91.88 104 LYS A N 1
ATOM 814 C CA . LYS A 1 104 ? 10.867 -6.719 -15.211 1.00 91.88 104 LYS A CA 1
ATOM 815 C C . LYS A 1 104 ? 12.187 -6.186 -15.767 1.00 91.88 104 LYS A C 1
ATOM 817 O O . LYS A 1 104 ? 12.812 -6.889 -16.554 1.00 91.88 104 LYS A O 1
ATOM 822 N N . ILE A 1 105 ? 12.627 -4.997 -15.346 1.00 90.94 105 ILE A N 1
ATOM 823 C CA . ILE A 1 105 ? 13.925 -4.440 -15.758 1.00 90.94 105 ILE A CA 1
ATOM 824 C C . ILE A 1 105 ? 15.095 -5.232 -15.164 1.00 90.94 105 ILE A C 1
ATOM 826 O O . ILE A 1 105 ? 16.099 -5.426 -15.845 1.00 90.94 105 ILE A O 1
ATOM 830 N N . ILE A 1 106 ? 14.986 -5.700 -13.917 1.00 90.88 106 ILE A N 1
ATOM 831 C CA . ILE A 1 106 ? 16.031 -6.518 -13.281 1.00 90.88 106 ILE A CA 1
ATOM 832 C C . ILE A 1 106 ? 16.207 -7.852 -14.018 1.00 90.88 106 ILE A C 1
ATOM 834 O O . ILE A 1 106 ? 17.338 -8.275 -14.239 1.00 90.88 106 ILE A O 1
ATOM 838 N N . ILE A 1 107 ? 15.105 -8.500 -14.408 1.00 92.25 107 ILE A N 1
ATOM 839 C CA . ILE A 1 107 ? 15.132 -9.825 -15.047 1.00 92.25 107 ILE A CA 1
ATOM 840 C C . ILE A 1 107 ? 15.484 -9.727 -16.536 1.00 92.25 107 ILE A C 1
ATOM 842 O O . ILE A 1 107 ? 16.340 -10.463 -17.017 1.00 92.25 107 ILE A O 1
ATOM 846 N N . ASN A 1 108 ? 14.827 -8.828 -17.273 1.00 88.88 108 ASN A N 1
ATOM 847 C CA . ASN A 1 108 ? 14.903 -8.778 -18.739 1.00 88.88 108 ASN A CA 1
ATOM 848 C C . ASN A 1 108 ? 15.867 -7.700 -19.264 1.00 88.88 108 ASN A C 1
ATOM 850 O O . ASN A 1 108 ? 16.072 -7.586 -20.472 1.00 88.88 108 ASN A O 1
ATOM 854 N N . GLY A 1 109 ? 16.442 -6.890 -18.373 1.00 80.31 109 GLY A N 1
ATOM 855 C CA . GLY A 1 109 ? 17.211 -5.702 -18.729 1.00 80.31 109 GLY A CA 1
ATOM 856 C C . GLY A 1 109 ? 16.332 -4.482 -19.057 1.00 80.31 109 GLY A C 1
ATOM 857 O O . GLY A 1 109 ? 15.103 -4.535 -18.972 1.00 80.31 109 GLY A O 1
ATOM 858 N N . PRO A 1 110 ? 16.949 -3.339 -19.411 1.00 77.75 110 PRO A N 1
ATOM 859 C CA . PRO A 1 110 ? 16.234 -2.100 -19.718 1.00 77.75 110 PRO A CA 1
ATOM 860 C C . PRO A 1 110 ? 15.185 -2.287 -20.820 1.00 77.75 110 PRO A C 1
ATOM 862 O O . PRO A 1 110 ? 15.484 -2.795 -21.903 1.00 77.75 110 PRO A O 1
ATOM 865 N N . ILE A 1 111 ? 13.957 -1.830 -20.562 1.00 72.31 111 ILE A N 1
ATOM 866 C CA . ILE A 1 111 ? 12.860 -1.912 -21.530 1.00 72.31 111 ILE A CA 1
ATOM 867 C C . ILE A 1 111 ? 13.100 -0.854 -22.610 1.00 72.31 111 ILE A C 1
ATOM 869 O O . ILE A 1 111 ? 12.995 0.352 -22.366 1.00 72.31 111 ILE A O 1
ATOM 873 N N . ARG A 1 112 ? 13.423 -1.315 -23.821 1.00 66.12 112 ARG A N 1
ATOM 874 C CA . ARG A 1 112 ? 13.516 -0.467 -25.011 1.00 66.12 112 ARG A CA 1
ATOM 875 C C . ARG A 1 112 ? 12.110 -0.243 -25.561 1.00 66.12 112 ARG A C 1
ATOM 877 O O . ARG A 1 112 ? 11.482 -1.182 -26.036 1.00 66.12 112 ARG A O 1
ATOM 884 N N . CYS A 1 113 ? 11.614 0.991 -25.515 1.00 58.12 113 CYS A N 1
ATOM 885 C CA . CYS A 1 113 ? 10.382 1.353 -26.212 1.00 58.12 113 CYS A CA 1
ATOM 886 C C . CYS A 1 113 ? 10.663 1.445 -27.719 1.00 58.12 113 CYS A C 1
ATOM 888 O O . CYS A 1 113 ? 11.157 2.463 -28.210 1.00 58.12 113 CYS A O 1
ATOM 890 N N . THR A 1 114 ? 10.357 0.379 -28.457 1.00 49.00 114 THR A N 1
ATOM 891 C CA . THR A 1 114 ? 10.270 0.414 -29.920 1.00 49.00 114 THR A CA 1
ATOM 892 C C . THR A 1 114 ? 8.993 1.153 -30.298 1.00 49.00 114 THR A C 1
ATOM 894 O O . THR A 1 114 ? 7.898 0.602 -30.198 1.00 49.00 114 THR A O 1
ATOM 897 N N . LYS A 1 115 ? 9.119 2.426 -30.675 1.00 51.47 115 LYS A N 1
ATOM 898 C CA . LYS A 1 115 ? 8.017 3.171 -31.281 1.00 51.47 115 LYS A CA 1
ATOM 899 C C . LYS A 1 115 ? 7.846 2.681 -32.718 1.00 51.47 115 LYS A C 1
ATOM 901 O O . LYS A 1 115 ? 8.675 3.000 -33.562 1.00 51.47 115 LYS A O 1
ATOM 906 N N . VAL A 1 116 ? 6.798 1.906 -32.973 1.00 52.00 116 VAL A N 1
ATOM 907 C CA . VAL A 1 116 ? 6.153 1.889 -34.288 1.00 52.00 116 VAL A CA 1
ATOM 908 C C . VAL A 1 116 ? 5.097 2.978 -34.187 1.00 52.00 116 VAL A C 1
ATOM 910 O O . VAL A 1 116 ? 4.080 2.767 -33.543 1.00 52.00 116 VAL A O 1
ATOM 913 N N . ASP A 1 117 ? 5.482 4.192 -34.571 1.00 43.94 117 ASP A N 1
ATOM 914 C CA . ASP A 1 117 ? 4.635 5.212 -35.196 1.00 43.94 117 ASP A CA 1
ATOM 915 C C . ASP A 1 117 ? 5.216 6.610 -34.967 1.00 43.94 117 ASP A C 1
ATOM 917 O O . ASP A 1 117 ? 5.558 7.062 -33.868 1.00 43.94 117 ASP A O 1
ATOM 921 N N . GLU A 1 118 ? 5.406 7.247 -36.107 1.00 53.88 118 GLU A N 1
ATOM 922 C CA . GLU A 1 118 ? 6.090 8.490 -36.367 1.00 53.88 118 GLU A CA 1
ATOM 923 C C . GLU A 1 118 ? 5.214 9.663 -35.935 1.00 53.88 118 GLU A C 1
ATOM 925 O O . GLU A 1 118 ? 4.238 9.974 -36.606 1.00 53.88 118 GLU A O 1
ATOM 930 N N . SER A 1 119 ? 5.534 10.287 -34.793 1.00 52.69 119 SER A N 1
ATOM 931 C CA . SER A 1 119 ? 5.274 11.706 -34.478 1.00 52.69 119 SER A CA 1
ATOM 932 C C . SER A 1 119 ? 5.768 12.064 -33.066 1.00 52.69 119 SER A C 1
ATOM 934 O O . SER A 1 119 ? 5.299 11.541 -32.059 1.00 52.69 119 SER A O 1
ATOM 936 N N . PHE A 1 120 ? 6.761 12.955 -33.017 1.00 51.19 120 PHE A N 1
ATOM 937 C CA . PHE A 1 120 ? 7.145 13.863 -31.923 1.00 51.19 120 PHE A CA 1
ATOM 938 C C . PHE A 1 120 ? 6.892 13.433 -30.461 1.00 51.19 120 PHE A C 1
ATOM 940 O O . PHE A 1 120 ? 5.934 13.852 -29.826 1.00 51.19 120 PHE A O 1
ATOM 947 N N . ALA A 1 121 ? 7.839 12.682 -29.894 1.00 43.56 121 ALA A N 1
ATOM 948 C CA . ALA A 1 121 ? 8.350 12.800 -28.514 1.00 43.56 121 ALA A CA 1
ATOM 949 C C . ALA A 1 121 ? 9.385 11.682 -28.326 1.00 43.56 121 ALA A C 1
ATOM 951 O O . ALA A 1 121 ? 9.195 10.599 -28.869 1.00 43.56 121 ALA A O 1
ATOM 952 N N . GLY A 1 122 ? 10.484 11.888 -27.604 1.00 46.66 122 GLY A N 1
ATOM 953 C CA . GLY A 1 122 ? 11.563 10.895 -27.484 1.00 46.66 122 GLY A CA 1
ATOM 954 C C . GLY A 1 122 ? 11.084 9.480 -27.117 1.00 46.66 122 GLY A C 1
ATOM 955 O O . GLY A 1 122 ? 10.137 9.302 -26.348 1.00 46.66 122 GLY A O 1
ATOM 956 N N . SER A 1 123 ? 11.730 8.454 -27.680 1.00 53.41 123 SER A N 1
ATOM 957 C CA . SER A 1 123 ? 11.657 7.097 -27.127 1.00 53.41 123 SER A CA 1
ATOM 958 C C . SER A 1 123 ? 12.222 7.149 -25.708 1.00 53.41 123 SER A C 1
ATOM 960 O O . SER A 1 123 ? 13.429 7.281 -25.508 1.00 53.41 123 SER A O 1
ATOM 962 N N . TYR A 1 124 ? 11.346 7.129 -24.707 1.00 57.69 124 TYR A N 1
ATOM 963 C CA . TYR A 1 124 ? 11.751 7.045 -23.311 1.00 57.69 124 TYR A CA 1
ATOM 964 C C . TYR A 1 124 ? 12.189 5.605 -23.027 1.00 57.69 124 TYR A C 1
ATOM 966 O O . TYR A 1 124 ? 11.409 4.755 -22.610 1.00 57.69 124 TYR A O 1
ATOM 974 N N . CYS A 1 125 ? 13.462 5.308 -23.280 1.00 65.62 125 CYS A N 1
ATOM 975 C CA . CYS A 1 125 ? 14.078 4.092 -22.764 1.00 65.62 125 CYS A CA 1
ATOM 976 C C . CYS A 1 125 ? 14.065 4.167 -21.229 1.00 65.62 125 CYS A C 1
ATOM 978 O O . CYS A 1 125 ? 14.700 5.050 -20.644 1.00 65.62 125 CYS A O 1
ATOM 980 N N . ARG A 1 126 ? 13.323 3.274 -20.560 1.00 77.25 126 ARG A N 1
ATOM 981 C CA . ARG A 1 126 ? 13.316 3.233 -19.093 1.00 77.25 126 ARG A CA 1
ATOM 982 C C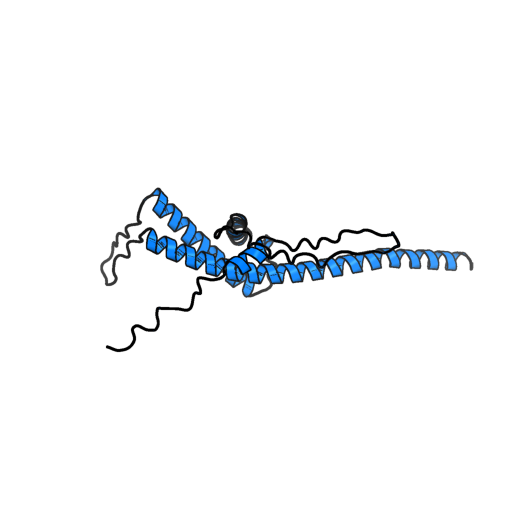 . ARG A 1 126 ? 14.577 2.532 -18.612 1.00 77.25 126 ARG A C 1
ATOM 984 O O . ARG A 1 126 ? 14.735 1.321 -18.763 1.00 77.25 126 ARG A O 1
ATOM 991 N N . THR A 1 127 ? 15.468 3.302 -18.001 1.00 87.25 127 THR A N 1
ATOM 992 C CA . THR A 1 127 ? 16.638 2.756 -17.311 1.00 87.25 127 THR A CA 1
ATOM 993 C C . THR A 1 127 ? 16.247 2.209 -15.939 1.00 87.25 127 THR A C 1
ATOM 995 O O . THR A 1 127 ? 15.249 2.627 -15.347 1.00 87.25 127 THR A O 1
ATOM 998 N N . PHE A 1 128 ? 17.080 1.322 -15.390 1.00 89.88 128 PHE A N 1
ATOM 999 C CA . PHE A 1 128 ? 16.926 0.846 -14.015 1.00 89.88 128 PHE A CA 1
ATOM 1000 C C . PHE A 1 128 ? 16.868 2.000 -13.004 1.00 89.88 128 PHE A C 1
ATOM 1002 O O . PHE A 1 128 ? 16.011 1.992 -12.129 1.00 89.88 128 PHE A O 1
ATOM 1009 N N . ARG A 1 129 ? 17.722 3.025 -13.150 1.00 90.38 129 ARG A N 1
ATOM 1010 C CA . ARG A 1 129 ? 17.749 4.172 -12.225 1.00 90.38 129 ARG A CA 1
ATOM 1011 C C . ARG A 1 129 ? 16.445 4.964 -12.249 1.00 90.38 129 ARG A C 1
ATOM 1013 O O . ARG A 1 129 ? 15.843 5.150 -11.200 1.00 90.38 129 ARG A O 1
ATOM 1020 N N . SER A 1 130 ? 15.970 5.345 -13.437 1.00 90.94 130 SER A N 1
ATOM 1021 C CA . SER A 1 130 ? 14.698 6.070 -13.573 1.00 90.94 130 SER A CA 1
ATOM 1022 C C . SER A 1 130 ? 13.508 5.262 -13.046 1.00 90.94 130 SER A C 1
ATOM 1024 O O . SER A 1 130 ? 12.589 5.820 -12.456 1.00 90.94 130 SER A O 1
ATOM 1026 N N . GLN A 1 131 ? 13.526 3.937 -13.228 1.00 93.62 131 GLN A N 1
ATOM 1027 C CA . GLN A 1 131 ? 12.467 3.068 -12.717 1.00 93.62 131 GLN A CA 1
ATOM 1028 C C . GLN A 1 131 ? 12.543 2.898 -11.195 1.00 93.62 131 GLN A C 1
ATOM 1030 O O . GLN A 1 131 ? 11.508 2.865 -10.537 1.00 93.62 131 GLN A O 1
ATOM 1035 N N . LEU A 1 132 ? 13.747 2.823 -10.624 1.00 93.38 132 LEU A N 1
ATOM 1036 C CA . LEU A 1 132 ? 13.944 2.759 -9.178 1.00 93.38 132 LEU A CA 1
ATOM 1037 C C . LEU A 1 132 ? 13.464 4.045 -8.491 1.00 93.38 132 LEU A C 1
ATOM 1039 O O . LEU A 1 132 ? 12.833 3.970 -7.444 1.00 93.38 132 LEU A O 1
ATOM 1043 N N . GLU A 1 133 ? 13.705 5.211 -9.093 1.00 93.81 133 GLU A N 1
ATOM 1044 C CA . GLU A 1 133 ? 13.187 6.496 -8.602 1.00 93.81 133 GLU A CA 1
ATOM 1045 C C . GLU A 1 133 ? 11.655 6.576 -8.680 1.00 93.81 133 GLU A C 1
ATOM 1047 O O . GLU A 1 133 ? 11.010 7.064 -7.751 1.00 93.81 133 GLU A O 1
ATOM 1052 N N . ALA A 1 134 ? 11.058 6.075 -9.767 1.00 94.12 134 ALA A N 1
ATOM 1053 C CA . ALA A 1 134 ? 9.604 5.992 -9.904 1.00 94.12 134 ALA A CA 1
ATOM 1054 C C . ALA A 1 134 ? 8.990 5.049 -8.856 1.00 94.12 134 ALA A C 1
ATOM 1056 O O . ALA A 1 134 ? 8.001 5.402 -8.213 1.00 94.12 134 ALA A O 1
ATOM 1057 N N . PHE A 1 135 ? 9.614 3.889 -8.639 1.00 95.44 135 PHE A N 1
ATOM 1058 C CA . PHE A 1 135 ? 9.241 2.943 -7.592 1.00 95.44 135 PHE A CA 1
ATOM 1059 C C . PHE A 1 135 ? 9.341 3.561 -6.191 1.00 95.44 135 PHE A C 1
ATOM 1061 O O . PHE A 1 135 ? 8.381 3.471 -5.433 1.00 95.44 135 PHE A O 1
ATOM 1068 N N . ASP A 1 136 ? 10.454 4.218 -5.851 1.00 94.62 136 ASP A N 1
ATOM 1069 C CA . ASP A 1 136 ? 10.658 4.828 -4.527 1.00 94.62 136 ASP A CA 1
ATOM 1070 C C . ASP A 1 136 ? 9.623 5.931 -4.256 1.00 94.62 136 ASP A C 1
ATOM 1072 O O . ASP A 1 136 ? 9.036 5.997 -3.175 1.00 94.62 136 ASP A O 1
ATOM 1076 N N . ARG A 1 137 ? 9.304 6.741 -5.274 1.00 95.25 137 ARG A N 1
ATOM 1077 C CA . ARG A 1 137 ? 8.235 7.745 -5.192 1.00 95.25 137 ARG A CA 1
ATOM 1078 C C . ARG A 1 137 ? 6.866 7.104 -4.970 1.00 95.25 137 ARG A C 1
ATOM 1080 O O . ARG A 1 137 ? 6.119 7.563 -4.108 1.00 95.25 137 ARG A O 1
ATOM 1087 N N . ALA A 1 138 ? 6.540 6.055 -5.725 1.00 96.62 138 ALA A N 1
ATOM 1088 C CA . ALA A 1 138 ? 5.268 5.352 -5.592 1.00 96.62 138 ALA A CA 1
ATOM 1089 C C . ALA A 1 138 ? 5.145 4.647 -4.230 1.00 96.62 138 ALA A C 1
ATOM 1091 O O . ALA A 1 138 ? 4.084 4.706 -3.615 1.00 96.62 138 ALA A O 1
ATOM 1092 N N . TRP A 1 139 ? 6.236 4.064 -3.719 1.00 95.56 139 TRP A N 1
ATOM 1093 C CA . TRP A 1 139 ? 6.311 3.499 -2.370 1.00 95.56 139 TRP A CA 1
ATOM 1094 C C . TRP A 1 139 ? 6.038 4.553 -1.299 1.00 95.56 139 TRP A C 1
ATOM 1096 O O . TRP A 1 139 ? 5.202 4.326 -0.430 1.00 95.56 139 TRP A O 1
ATOM 1106 N N . CYS A 1 140 ? 6.708 5.708 -1.362 1.00 93.81 140 CYS A N 1
ATOM 1107 C CA . CYS A 1 140 ? 6.510 6.776 -0.381 1.00 93.81 140 CYS A CA 1
ATOM 1108 C C . CYS A 1 140 ? 5.069 7.298 -0.398 1.00 93.81 140 CYS A C 1
ATOM 1110 O O . CYS A 1 140 ? 4.478 7.506 0.660 1.00 93.81 140 CYS A O 1
ATOM 1112 N N . PHE A 1 141 ? 4.499 7.475 -1.592 1.00 94.69 141 PHE A N 1
ATOM 1113 C CA . PHE A 1 141 ? 3.126 7.943 -1.758 1.00 94.69 141 PHE A CA 1
ATOM 1114 C C . PHE A 1 141 ? 2.109 6.934 -1.210 1.00 94.69 141 PHE A C 1
ATOM 1116 O O . PHE A 1 141 ? 1.241 7.311 -0.428 1.00 94.69 141 PHE A O 1
ATOM 1123 N N . TYR A 1 142 ? 2.251 5.648 -1.544 1.00 96.62 142 TYR A N 1
ATOM 1124 C CA . TYR A 1 142 ? 1.416 4.583 -0.983 1.00 96.62 142 TYR A CA 1
ATOM 1125 C C . TYR A 1 142 ? 1.567 4.479 0.541 1.00 96.62 142 TYR A C 1
ATOM 1127 O O . TYR A 1 142 ? 0.569 4.425 1.252 1.00 96.62 142 TYR A O 1
ATOM 1135 N N . LEU A 1 143 ? 2.798 4.499 1.062 1.00 94.88 143 LEU A N 1
ATOM 1136 C CA . LEU A 1 143 ? 3.061 4.360 2.496 1.00 94.88 143 LEU A CA 1
ATOM 1137 C C . LEU A 1 143 ? 2.431 5.494 3.314 1.00 94.88 143 LEU A C 1
ATOM 1139 O O . LEU A 1 143 ? 1.935 5.233 4.406 1.00 94.88 143 LEU A O 1
ATOM 1143 N N . HIS A 1 144 ? 2.430 6.723 2.793 1.00 93.75 144 HIS A N 1
ATOM 1144 C CA . HIS A 1 144 ? 1.752 7.853 3.430 1.00 93.75 144 HIS A CA 1
ATOM 1145 C C . HIS A 1 144 ? 0.257 7.558 3.626 1.00 93.75 144 HIS A C 1
ATOM 1147 O O . HIS A 1 144 ? -0.216 7.502 4.757 1.00 93.75 144 HIS A O 1
ATOM 1153 N N . HIS A 1 145 ? -0.460 7.258 2.539 1.00 93.88 145 HIS A N 1
ATOM 1154 C CA . HIS A 1 145 ? -1.894 6.949 2.591 1.00 93.88 145 HIS A CA 1
ATOM 1155 C C . HIS A 1 145 ? -2.184 5.690 3.412 1.00 93.88 145 HIS A C 1
ATOM 1157 O O . HIS A 1 145 ? -3.188 5.617 4.114 1.00 93.88 145 HIS A O 1
ATOM 1163 N N . PHE A 1 146 ? -1.292 4.699 3.358 1.00 94.00 146 PHE A N 1
ATOM 1164 C CA . PHE A 1 146 ? -1.423 3.469 4.127 1.00 94.00 146 PHE A CA 1
ATOM 1165 C C . PHE A 1 146 ? -1.360 3.731 5.635 1.00 94.00 146 PHE A C 1
ATOM 1167 O O . PHE A 1 146 ? -2.134 3.143 6.387 1.00 94.00 146 PHE A O 1
ATOM 1174 N N . VAL A 1 147 ? -0.458 4.607 6.093 1.00 91.81 147 VAL A N 1
ATOM 1175 C CA . VAL A 1 147 ? -0.346 4.974 7.514 1.00 91.81 147 VAL A CA 1
ATOM 1176 C C . VAL A 1 147 ? -1.532 5.817 7.973 1.00 91.81 147 VAL A C 1
ATOM 1178 O O . VAL A 1 147 ? -2.055 5.566 9.064 1.00 91.81 147 VAL A O 1
ATOM 1181 N N . ASP A 1 148 ? -1.988 6.759 7.147 1.00 90.75 148 ASP A N 1
ATOM 1182 C CA . ASP A 1 148 ? -3.178 7.564 7.441 1.00 90.75 148 ASP A CA 1
ATOM 1183 C C . ASP A 1 148 ? -4.408 6.664 7.598 1.00 90.75 148 ASP A C 1
ATOM 1185 O O . ASP A 1 148 ? -5.081 6.686 8.631 1.00 90.75 148 ASP A O 1
ATOM 1189 N N . TRP A 1 149 ? -4.638 5.779 6.624 1.00 92.19 149 TRP A N 1
ATOM 1190 C CA . TRP A 1 149 ? -5.712 4.793 6.678 1.00 92.19 149 TRP A CA 1
ATOM 1191 C C . TRP A 1 149 ? -5.585 3.874 7.895 1.00 92.19 149 TRP A C 1
ATOM 1193 O O . TRP A 1 149 ? -6.560 3.686 8.618 1.00 92.19 149 TRP A O 1
ATOM 1203 N N . LYS A 1 150 ? -4.386 3.354 8.193 1.00 90.38 150 LYS A N 1
ATOM 1204 C CA . LYS A 1 150 ? -4.174 2.492 9.366 1.00 90.38 150 LYS A CA 1
ATOM 1205 C C . LYS A 1 150 ? -4.461 3.178 10.694 1.00 90.38 150 LYS A C 1
ATOM 1207 O O . LYS A 1 150 ? -4.882 2.518 11.644 1.00 90.38 150 LYS A O 1
ATOM 1212 N N . SER A 1 151 ? -4.235 4.482 10.766 1.00 88.31 151 SER A N 1
ATOM 1213 C CA . SER A 1 151 ? -4.537 5.266 11.958 1.00 88.31 151 SER A CA 1
ATOM 1214 C C . SER A 1 151 ? -6.048 5.415 12.158 1.00 88.31 151 SER A C 1
ATOM 1216 O O . SER A 1 151 ? -6.526 5.296 13.285 1.00 88.31 151 SER A O 1
ATOM 1218 N N . GLU A 1 152 ? -6.811 5.622 11.083 1.00 88.19 152 GLU A N 1
ATOM 1219 C CA . GLU A 1 152 ? -8.278 5.671 11.140 1.00 88.19 152 GLU A CA 1
ATOM 1220 C C . GLU A 1 152 ? -8.908 4.293 11.394 1.00 88.19 152 GLU A C 1
ATOM 1222 O O . GLU A 1 152 ? -9.811 4.175 12.225 1.00 88.19 152 GLU A O 1
ATOM 1227 N N . ASP A 1 153 ? -8.373 3.245 10.765 1.00 88.12 153 ASP A N 1
ATOM 1228 C CA . ASP A 1 153 ? -8.732 1.837 10.986 1.00 88.12 153 ASP A CA 1
ATOM 1229 C C . ASP A 1 153 ? -8.599 1.463 12.473 1.00 88.12 153 ASP A C 1
ATOM 1231 O O . ASP A 1 153 ? -9.530 0.941 13.089 1.00 88.12 153 ASP A O 1
ATOM 1235 N N . ALA A 1 154 ? -7.486 1.844 13.112 1.00 90.19 154 ALA A N 1
ATOM 1236 C CA . ALA A 1 154 ? -7.279 1.618 14.541 1.00 90.19 154 ALA A CA 1
ATOM 1237 C C . ALA A 1 154 ? -8.312 2.349 15.423 1.00 90.19 154 ALA A C 1
ATOM 1239 O O . ALA A 1 154 ? -8.797 1.775 16.401 1.00 90.19 154 ALA A O 1
ATOM 1240 N N . LYS A 1 155 ? -8.688 3.590 15.078 1.00 90.25 155 LYS A N 1
ATOM 1241 C CA . LYS A 1 155 ? -9.720 4.355 15.807 1.00 90.25 155 LYS A CA 1
ATOM 1242 C C . LYS A 1 155 ? -11.115 3.751 15.641 1.00 90.25 155 LYS A C 1
ATOM 1244 O O . LYS A 1 155 ? -11.937 3.828 16.554 1.00 90.25 155 LYS A O 1
ATOM 1249 N N . LEU A 1 156 ? -11.435 3.220 14.462 1.00 88.56 156 LEU A N 1
ATOM 1250 C CA . LEU A 1 156 ? -12.691 2.504 14.225 1.00 88.56 156 LEU A CA 1
ATOM 1251 C C . LEU A 1 156 ? -12.734 1.220 15.055 1.00 88.56 156 LEU A C 1
ATOM 1253 O O . LEU A 1 156 ? -13.684 1.023 15.812 1.00 88.56 156 LEU A O 1
ATOM 1257 N N . LEU A 1 157 ? -11.658 0.433 15.014 1.00 89.56 157 LEU A N 1
ATOM 1258 C CA . LEU A 1 157 ? -11.539 -0.795 15.793 1.00 89.56 157 LEU A CA 1
ATOM 1259 C C . LEU A 1 157 ? -11.662 -0.539 17.302 1.00 89.56 157 LEU A C 1
ATOM 1261 O O . LEU A 1 157 ? -12.374 -1.265 17.991 1.00 89.56 157 LEU A O 1
ATOM 1265 N N . GLU A 1 158 ? -11.021 0.507 17.827 1.00 92.88 158 GLU A N 1
ATOM 1266 C CA . GLU A 1 158 ? -11.156 0.890 19.238 1.00 92.88 158 GLU A CA 1
ATOM 1267 C C . GLU A 1 158 ? -12.618 1.186 19.606 1.00 92.88 158 GLU A C 1
ATOM 1269 O O . GLU A 1 158 ? -13.124 0.675 20.609 1.00 92.88 158 GLU A O 1
ATOM 1274 N N . ARG A 1 159 ? -13.324 1.966 18.777 1.00 91.69 159 ARG A N 1
ATOM 1275 C CA . ARG A 1 159 ? -14.740 2.295 18.998 1.00 91.69 159 ARG A CA 1
ATOM 1276 C C . ARG A 1 159 ? -15.624 1.050 19.006 1.00 91.69 159 ARG A C 1
ATOM 1278 O O . ARG A 1 159 ? -16.503 0.939 19.864 1.00 91.69 159 ARG A O 1
ATOM 1285 N N . ASP A 1 160 ? -15.387 0.115 18.094 1.00 92.75 160 ASP A N 1
ATOM 1286 C CA . ASP A 1 160 ? -16.161 -1.123 18.020 1.00 92.75 160 ASP A CA 1
ATOM 1287 C C . ASP A 1 160 ? -15.872 -2.061 19.197 1.00 92.75 160 ASP A C 1
ATOM 1289 O O . ASP A 1 160 ? -16.806 -2.643 19.754 1.00 92.75 160 ASP A O 1
ATOM 1293 N N . LEU A 1 161 ? -14.619 -2.140 19.657 1.00 95.38 161 LEU A N 1
ATOM 1294 C CA . LEU A 1 161 ? -14.256 -2.892 20.862 1.00 95.38 161 LEU A CA 1
ATOM 1295 C C . LEU A 1 161 ? -14.932 -2.324 22.118 1.00 95.38 161 LEU A C 1
ATOM 1297 O O . LEU A 1 161 ? -15.480 -3.087 22.917 1.00 95.38 161 LEU A O 1
ATOM 1301 N N . VAL A 1 162 ? -14.950 -0.997 22.280 1.00 95.94 162 VAL A N 1
ATOM 1302 C CA . VAL A 1 162 ? -15.654 -0.335 23.393 1.00 95.94 162 VAL A CA 1
ATOM 1303 C C . VAL A 1 162 ? -17.153 -0.627 23.330 1.00 95.94 162 VAL A C 1
ATOM 1305 O O . VAL A 1 162 ? -17.751 -1.023 24.331 1.00 95.94 162 VAL A O 1
ATOM 1308 N N . ARG A 1 163 ? -17.765 -0.499 22.146 1.00 95.12 163 ARG A N 1
ATOM 1309 C CA . ARG A 1 163 ? -19.187 -0.808 21.948 1.00 95.12 163 ARG A CA 1
ATOM 1310 C C . ARG A 1 163 ? -19.497 -2.259 22.310 1.00 95.12 163 ARG A C 1
ATOM 1312 O O . ARG A 1 163 ? -20.472 -2.507 23.019 1.00 95.12 163 ARG A O 1
ATOM 1319 N N . ALA A 1 164 ? -18.680 -3.204 21.851 1.00 95.44 164 ALA A N 1
ATOM 1320 C CA . ALA A 1 164 ? -18.852 -4.621 22.148 1.00 95.44 164 ALA A CA 1
ATOM 1321 C C . ALA A 1 164 ? -18.761 -4.900 23.658 1.00 95.44 164 ALA A C 1
ATOM 1323 O O . ALA A 1 164 ? -19.608 -5.611 24.198 1.00 95.44 164 ALA A O 1
ATOM 1324 N N . ALA A 1 165 ? -17.799 -4.290 24.357 1.00 94.31 165 ALA A N 1
ATOM 1325 C CA . ALA A 1 165 ? -17.662 -4.422 25.807 1.00 94.31 165 ALA A CA 1
ATOM 1326 C C . ALA A 1 165 ? -18.907 -3.914 26.556 1.00 94.31 165 ALA A C 1
ATOM 1328 O O . ALA A 1 165 ? -19.448 -4.630 27.400 1.00 94.31 165 ALA A O 1
ATOM 1329 N N . CYS A 1 166 ? -19.430 -2.737 26.193 1.00 92.69 166 CYS A N 1
ATOM 1330 C CA . CYS A 1 166 ? -20.656 -2.209 26.796 1.00 92.69 166 CYS A CA 1
ATOM 1331 C C . CYS A 1 166 ? -21.862 -3.137 26.572 1.00 92.69 166 CYS A C 1
ATOM 1333 O O . CYS A 1 166 ? -22.640 -3.377 27.493 1.00 92.69 166 CYS A O 1
ATOM 1335 N N . GLN A 1 167 ? -22.019 -3.699 25.368 1.00 92.19 167 GLN A N 1
ATOM 1336 C CA . GLN A 1 167 ? -23.112 -4.638 25.080 1.00 92.19 167 GLN A CA 1
ATOM 1337 C C . GLN A 1 167 ? -23.006 -5.922 25.912 1.00 92.19 167 GLN A C 1
ATOM 1339 O O . GLN A 1 167 ? -24.012 -6.430 26.415 1.00 92.19 167 GLN A O 1
ATOM 1344 N N . LEU A 1 168 ? -21.788 -6.424 26.125 1.00 91.69 168 LEU A N 1
ATOM 1345 C CA . LEU A 1 168 ? -21.549 -7.569 27.001 1.00 91.69 168 LEU A CA 1
ATOM 1346 C C . LEU A 1 168 ? -21.932 -7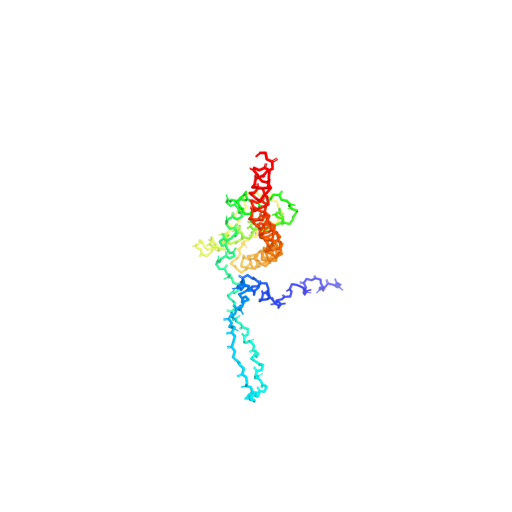.261 28.457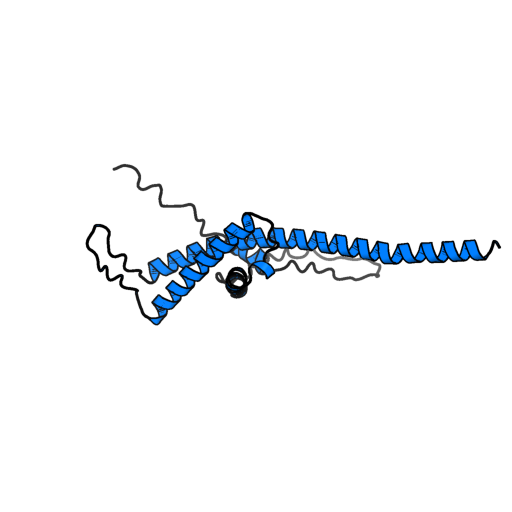 1.00 91.69 168 LEU A C 1
ATOM 1348 O O . LEU A 1 168 ? -22.586 -8.087 29.098 1.00 91.69 168 LEU A O 1
ATOM 1352 N N . GLU A 1 169 ? -21.616 -6.071 28.970 1.00 89.38 169 GLU A N 1
ATOM 1353 C CA . GLU A 1 169 ? -22.015 -5.648 30.321 1.00 89.38 169 GLU A CA 1
ATOM 1354 C C . GLU A 1 169 ? -23.538 -5.554 30.476 1.00 89.38 169 GLU A C 1
ATOM 1356 O O . GLU A 1 169 ? -24.103 -6.063 31.454 1.00 89.38 169 GLU A O 1
ATOM 1361 N N . LEU A 1 170 ? -24.218 -4.969 29.487 1.00 86.00 170 LEU A N 1
ATOM 1362 C CA . LEU A 1 170 ? -25.679 -4.879 29.460 1.00 86.00 170 LEU A CA 1
ATOM 1363 C C . LEU A 1 170 ? -26.328 -6.270 29.410 1.00 86.00 170 LEU A C 1
ATOM 1365 O O . LEU A 1 170 ? -27.271 -6.533 30.157 1.00 86.00 170 LEU A O 1
ATOM 1369 N N . SER A 1 171 ? -25.790 -7.197 28.610 1.00 84.00 171 SER A N 1
ATOM 1370 C CA . SER A 1 171 ? -26.304 -8.573 28.530 1.00 84.00 171 SER A CA 1
ATOM 1371 C C . SER A 1 171 ? -26.176 -9.333 29.860 1.00 84.00 171 SER A C 1
ATOM 1373 O O . SER A 1 171 ? -27.070 -10.089 30.249 1.00 84.00 171 SER A O 1
ATOM 1375 N N . LYS A 1 172 ? -25.096 -9.085 30.614 1.00 76.50 172 LYS A N 1
ATOM 1376 C CA . LYS A 1 172 ? -24.831 -9.734 31.905 1.00 76.50 172 LYS A CA 1
ATOM 1377 C C . LYS A 1 172 ? -25.689 -9.166 33.037 1.00 76.50 172 LYS A C 1
ATOM 1379 O O . LYS A 1 172 ? -26.105 -9.911 33.924 1.00 76.50 172 LYS A O 1
ATOM 1384 N N . THR A 1 173 ? -25.956 -7.865 33.020 1.00 65.25 173 THR A N 1
ATOM 1385 C CA . THR A 1 173 ? -26.702 -7.172 34.084 1.00 65.25 173 THR A CA 1
ATOM 1386 C C . THR A 1 173 ? -28.216 -7.170 33.847 1.00 65.25 173 THR A C 1
ATOM 1388 O O . THR A 1 173 ? -28.977 -7.317 34.805 1.00 65.25 173 THR A O 1
ATOM 1391 N N . GLY A 1 174 ? -28.673 -7.136 32.591 1.00 57.91 174 GLY A N 1
ATOM 1392 C CA . GLY A 1 174 ? -30.095 -7.228 32.231 1.00 57.91 174 GLY A CA 1
ATOM 1393 C C . GLY A 1 174 ? -30.743 -8.577 32.579 1.00 57.91 174 GLY A C 1
ATOM 1394 O O . GLY A 1 174 ? -31.911 -8.627 32.966 1.00 57.91 174 GLY A O 1
ATOM 1395 N N . SER A 1 175 ? -29.978 -9.673 32.546 1.00 55.16 175 SER A N 1
ATOM 1396 C CA . SER A 1 175 ? -30.461 -11.013 32.930 1.00 55.16 175 SER A CA 1
ATOM 1397 C C . SER A 1 175 ? -30.660 -11.178 34.454 1.00 55.16 175 SER A C 1
ATOM 1399 O O . SER A 1 175 ? -31.532 -11.927 34.912 1.00 55.16 175 SER A O 1
ATOM 1401 N N . GLY A 1 176 ? -29.905 -10.425 35.265 1.00 52.56 176 GLY A N 1
ATOM 1402 C CA . GLY A 1 176 ? -29.991 -10.463 36.730 1.00 52.56 176 GLY A CA 1
ATOM 1403 C C . GLY A 1 176 ? -31.249 -9.798 37.301 1.00 52.56 176 GLY A C 1
ATOM 1404 O O . GLY A 1 176 ? -31.797 -10.272 38.299 1.00 52.56 176 GLY A O 1
ATOM 1405 N N . ASN A 1 177 ? -31.748 -8.745 36.648 1.00 52.97 177 ASN A N 1
ATOM 1406 C CA . ASN A 1 177 ? -32.930 -8.011 37.110 1.00 52.97 177 ASN A CA 1
ATOM 1407 C C . ASN A 1 177 ? -34.233 -8.737 36.734 1.00 52.97 177 ASN A C 1
ATOM 1409 O O . ASN A 1 177 ? -35.102 -8.908 37.584 1.00 52.97 177 ASN A O 1
ATOM 1413 N N . ALA A 1 178 ? -34.315 -9.322 35.531 1.00 54.34 178 ALA A N 1
ATOM 1414 C CA . ALA A 1 178 ? -35.474 -10.120 35.108 1.00 54.34 178 ALA A CA 1
ATOM 1415 C C . ALA A 1 178 ? -35.683 -11.406 35.940 1.00 54.34 178 ALA A C 1
ATOM 1417 O O . ALA A 1 178 ? -36.797 -11.930 36.028 1.00 54.34 178 ALA A O 1
ATOM 1418 N N . SER A 1 179 ? -34.623 -11.947 36.548 1.00 53.03 179 SER A N 1
ATOM 1419 C CA . SER A 1 179 ? -34.722 -13.109 37.445 1.00 53.03 179 SER A CA 1
ATOM 1420 C C . SER A 1 179 ? -35.131 -12.719 38.867 1.00 53.03 179 SER A C 1
ATOM 1422 O O . SER A 1 179 ? -35.893 -13.452 39.493 1.00 53.03 179 SER A O 1
ATOM 1424 N N . LYS A 1 180 ? -34.710 -11.547 39.363 1.00 54.31 180 LYS A N 1
ATOM 1425 C CA . LYS A 1 180 ? -35.193 -11.017 40.648 1.00 54.31 180 LYS A CA 1
ATOM 1426 C C . LYS A 1 180 ? -36.663 -10.609 40.560 1.00 54.31 180 LYS A C 1
ATOM 1428 O O . LYS A 1 180 ? -37.435 -11.026 41.415 1.00 54.31 180 LYS A O 1
ATOM 1433 N N . ASP A 1 181 ? -37.084 -9.916 39.504 1.00 54.38 181 ASP A N 1
ATOM 1434 C CA . ASP A 1 181 ? -38.475 -9.452 39.350 1.00 54.38 181 ASP A CA 1
ATOM 1435 C C . ASP A 1 181 ? -39.487 -10.599 39.196 1.00 54.38 181 ASP A C 1
ATOM 1437 O O . ASP A 1 181 ? -40.610 -10.519 39.700 1.00 54.38 181 ASP A O 1
ATOM 1441 N N . ARG A 1 182 ? -39.084 -11.717 38.575 1.00 55.25 182 ARG A N 1
ATOM 1442 C CA . ARG A 1 182 ? -39.888 -12.954 38.555 1.00 55.25 182 ARG A CA 1
ATOM 1443 C C . ARG A 1 182 ? -39.962 -13.632 39.925 1.00 55.25 182 ARG A C 1
ATOM 1445 O O . ARG A 1 182 ? -41.010 -14.169 40.276 1.00 55.25 182 ARG A O 1
ATOM 1452 N N . LEU A 1 183 ? -38.892 -13.566 40.717 1.00 51.88 183 LEU A N 1
ATOM 1453 C CA . LEU A 1 183 ? -38.850 -14.136 42.064 1.00 51.88 183 LEU A CA 1
ATOM 1454 C C . LEU A 1 183 ? -39.682 -13.324 43.077 1.00 51.88 183 LEU A C 1
ATOM 1456 O O . LEU A 1 183 ? -40.278 -13.917 43.973 1.00 51.88 183 LEU A O 1
ATOM 1460 N N . TRP A 1 184 ? -39.774 -11.996 42.925 1.00 56.03 184 TRP A N 1
ATOM 1461 C CA . TRP A 1 184 ? -40.668 -11.155 43.735 1.00 56.03 184 TRP A CA 1
ATOM 1462 C C . TRP A 1 184 ? -42.144 -11.372 43.375 1.00 56.03 184 TRP A C 1
ATOM 1464 O O . TRP A 1 184 ? -42.969 -11.519 44.273 1.00 56.03 184 TRP A O 1
ATOM 1474 N N . LYS A 1 185 ? -42.491 -11.482 42.082 1.00 56.56 185 LYS A N 1
ATOM 1475 C CA . LYS A 1 185 ? -43.883 -11.734 41.657 1.00 56.56 185 LYS A CA 1
ATOM 1476 C C . LYS A 1 185 ? -44.426 -13.102 42.081 1.00 56.56 185 LYS A C 1
ATOM 1478 O O . LYS A 1 185 ? -45.621 -13.215 42.313 1.00 56.56 185 LYS A O 1
ATOM 1483 N N . SER A 1 186 ? -43.573 -14.117 42.231 1.00 56.69 186 SER A N 1
ATOM 1484 C CA . SER A 1 186 ? -44.000 -15.462 42.649 1.00 56.69 186 SER A CA 1
ATOM 1485 C C . SER A 1 186 ? -44.165 -15.638 44.167 1.00 56.69 186 SER A C 1
ATOM 1487 O O . SER A 1 186 ? -44.625 -16.691 44.590 1.00 56.69 186 SER A O 1
ATOM 1489 N N . LYS A 1 187 ? -43.769 -14.657 44.991 1.00 56.06 187 LYS A N 1
ATOM 1490 C CA . LYS A 1 187 ? -43.914 -14.701 46.462 1.00 56.06 187 LYS A CA 1
ATOM 1491 C C . LYS A 1 187 ? -45.122 -13.918 46.991 1.00 56.06 187 LYS A C 1
ATOM 1493 O O . LYS A 1 187 ? -45.348 -13.908 48.196 1.00 56.06 187 LYS A O 1
ATOM 1498 N N . HIS A 1 188 ? -45.863 -13.253 46.108 1.00 52.97 188 HIS A N 1
ATOM 1499 C CA . HIS A 1 188 ? -47.010 -12.406 46.451 1.00 52.97 188 HIS A CA 1
ATOM 1500 C C . HIS A 1 188 ? -48.329 -12.882 45.813 1.00 52.97 188 HIS A C 1
ATOM 1502 O O . HIS A 1 188 ? -49.252 -12.086 45.662 1.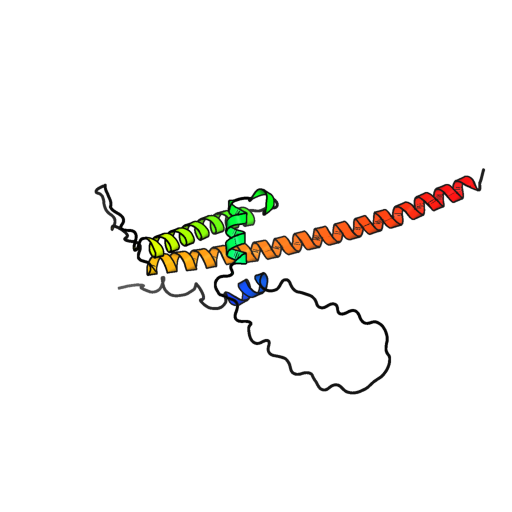00 52.97 188 HIS A O 1
ATOM 1508 N N . PHE A 1 189 ? -48.419 -14.168 45.467 1.00 48.78 189 PHE A N 1
ATOM 1509 C CA . PHE A 1 189 ? -49.666 -14.867 45.152 1.00 48.78 189 PHE A CA 1
ATOM 1510 C C . PHE A 1 189 ? -49.755 -16.142 45.985 1.00 48.78 189 PHE A C 1
ATOM 1512 O O . PHE A 1 189 ? -48.693 -16.784 46.158 1.00 48.78 189 PHE A O 1
#

Sequence (189 aa):
MISEAVIGNMCNRANIDHLLQHVAFPTHRDSSSKVFGRRVKSIKPGNRQAQKPVKLSRYLVRVLVCAYMIIGHPDIVFSGQSENETTLAESAANFIREFELLIKIIINGPIRCTKVDESFAGSYCRTFRSQLEAFDRAWCFYLHHFVDWKSEDAKLLERDLVRAACQLELSKTGSGNASKDRLWKSKHF

InterPro domains:
  IPR008862 T-complex 11 [PTHR12832] (38-172)

Foldseek 3Di:
DDDPDDPDDDPPPPDCLVLLVLVVDPPPPPPPDDDDDDDDDDDDPDDPPPPPSDPRDLDDPVLLVVLVCCQPPVVVVDPPDDPLSVQLNVLSVQLVVLVVVLVCCVVVNWDFPDDPDDDDDDRPGDHNVNSVVSNSVSVVSNSVSVSVVVVVVVVVVVVVVVVVVVVVVCVVVVVVVVVVVVVVVVVPD

Radius of gyration: 28.02 Å; chains: 1; bounding box: 68×49×88 Å

pLDDT: mean 71.58, std 22.65, range [31.8, 97.56]

Secondary structure (DSSP, 8-state):
-----SSSS-S-SS-HHHHHHHHH---------------------------------SS-HHHHHHHHHHHH-HHHH--S--HHHHHHHHHHHHHHHHHHHHHHHHHH-SB-----S-SSS----B-HHHHHHHHHHHHHHHHHHHHHHHHHHHHHHHHHHHHHHHHHHHHHHHHHHHHHHHHHHTT--